Protein AF-A0A4Q4TWB7-F1 (afdb_monomer)

Mean predicted aligned error: 13.56 Å

Structure (mmCIF, N/CA/C/O backbone):
data_AF-A0A4Q4TWB7-F1
#
_entry.id   AF-A0A4Q4TWB7-F1
#
loop_
_atom_site.group_PDB
_atom_site.id
_atom_site.type_symbol
_atom_site.label_atom_id
_atom_site.label_alt_id
_atom_site.label_comp_id
_atom_site.label_asym_id
_atom_site.label_entity_id
_atom_site.label_seq_id
_atom_site.pdbx_PDB_ins_code
_atom_site.Cartn_x
_atom_site.Cartn_y
_atom_site.Cartn_z
_atom_site.occupancy
_atom_site.B_iso_or_equiv
_atom_site.auth_seq_id
_atom_site.auth_comp_id
_atom_site.auth_asym_id
_atom_site.auth_atom_id
_atom_site.pdbx_PDB_model_num
ATOM 1 N N . MET A 1 1 ? 31.048 14.461 -38.090 1.00 39.62 1 MET A N 1
ATOM 2 C CA . MET A 1 1 ? 30.074 13.358 -38.020 1.00 39.62 1 MET A CA 1
ATOM 3 C C . MET A 1 1 ? 30.180 12.801 -36.626 1.00 39.62 1 MET A C 1
ATOM 5 O O . MET A 1 1 ? 31.112 12.060 -36.348 1.00 39.62 1 MET A O 1
ATOM 9 N N . ASP A 1 2 ? 29.314 13.284 -35.744 1.00 38.84 2 ASP A N 1
ATOM 10 C CA . ASP A 1 2 ? 29.273 12.873 -34.348 1.00 38.84 2 ASP A CA 1
ATOM 11 C C . ASP A 1 2 ? 28.893 11.397 -34.313 1.00 38.84 2 ASP A C 1
ATOM 13 O O . ASP A 1 2 ? 27.749 11.023 -34.577 1.00 38.84 2 ASP A O 1
ATOM 17 N N . THR A 1 3 ? 29.883 10.537 -34.084 1.00 45.34 3 THR A N 1
ATOM 18 C CA . THR A 1 3 ? 29.652 9.125 -33.813 1.00 45.34 3 THR A CA 1
ATOM 19 C C . THR A 1 3 ? 28.973 9.057 -32.456 1.00 45.34 3 THR A C 1
ATOM 21 O O . THR A 1 3 ? 29.634 8.963 -31.420 1.00 45.34 3 THR A O 1
ATOM 24 N N . PHE A 1 4 ? 27.644 9.171 -32.463 1.00 48.41 4 PHE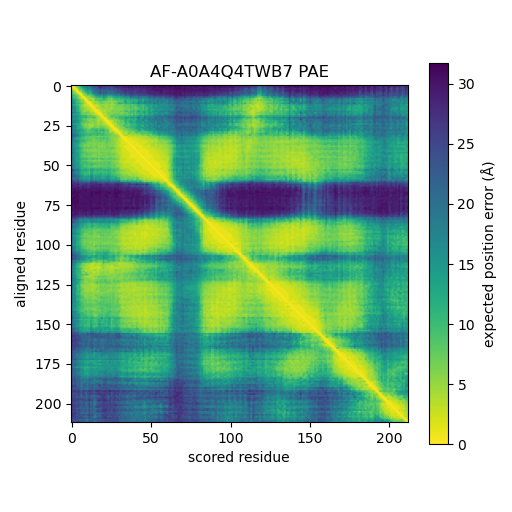 A N 1
ATOM 25 C CA . PHE A 1 4 ? 26.819 8.731 -31.352 1.00 48.41 4 PHE A CA 1
ATOM 26 C C . PHE A 1 4 ? 27.350 7.355 -30.918 1.00 48.41 4 PHE A C 1
ATOM 28 O O . PHE A 1 4 ? 27.611 6.518 -31.793 1.00 48.41 4 PHE A O 1
ATOM 35 N N . PRO A 1 5 ? 27.583 7.123 -29.613 1.00 61.09 5 PRO A N 1
ATOM 36 C CA . PRO A 1 5 ? 27.983 5.805 -29.134 1.00 61.09 5 PRO A CA 1
ATOM 37 C C . PRO A 1 5 ? 27.012 4.763 -29.708 1.00 61.09 5 PRO A C 1
ATOM 39 O O . PRO A 1 5 ? 25.837 5.102 -29.894 1.00 61.09 5 PRO A O 1
ATOM 42 N N . PRO A 1 6 ? 27.486 3.546 -30.045 1.00 63.50 6 PRO A N 1
ATOM 43 C CA . PRO A 1 6 ? 26.654 2.523 -30.674 1.00 63.50 6 PRO A CA 1
ATOM 44 C C . PRO A 1 6 ? 25.336 2.453 -29.916 1.00 63.50 6 PRO A C 1
ATOM 46 O O . PRO A 1 6 ? 25.365 2.361 -28.688 1.00 63.50 6 PRO A O 1
ATOM 49 N N . ALA A 1 7 ? 24.218 2.615 -30.634 1.00 63.03 7 ALA A N 1
ATOM 50 C CA . ALA A 1 7 ? 22.890 2.665 -30.042 1.00 63.03 7 ALA A CA 1
ATOM 51 C C . ALA A 1 7 ? 22.760 1.483 -29.080 1.00 63.03 7 ALA A C 1
ATOM 53 O O . ALA A 1 7 ? 22.727 0.332 -29.510 1.00 63.03 7 ALA A O 1
ATOM 54 N N . ILE A 1 8 ? 22.812 1.779 -27.781 1.00 66.44 8 ILE A N 1
ATOM 55 C CA . ILE A 1 8 ? 22.774 0.762 -26.741 1.00 66.44 8 ILE A CA 1
ATOM 56 C C . ILE A 1 8 ? 21.414 0.099 -26.889 1.00 66.44 8 ILE A C 1
ATOM 58 O O . ILE A 1 8 ? 20.386 0.757 -26.717 1.00 66.44 8 ILE A O 1
ATOM 62 N N . ASP A 1 9 ? 21.411 -1.175 -27.265 1.00 73.50 9 ASP A N 1
ATOM 63 C CA . ASP A 1 9 ? 20.179 -1.925 -27.430 1.00 73.50 9 ASP A CA 1
ATOM 64 C C . ASP A 1 9 ? 19.511 -2.071 -26.056 1.00 73.50 9 ASP A C 1
ATOM 66 O O . ASP A 1 9 ? 19.929 -2.859 -25.206 1.00 73.50 9 ASP A O 1
ATOM 70 N N . LEU A 1 10 ? 18.477 -1.258 -25.831 1.00 73.56 10 LEU A N 1
ATOM 71 C CA . LEU A 1 10 ? 17.697 -1.190 -24.592 1.00 73.56 10 LEU A CA 1
ATOM 72 C C . LEU A 1 10 ? 17.009 -2.520 -24.253 1.00 73.56 10 LEU A C 1
ATOM 74 O O . LEU A 1 10 ? 16.551 -2.703 -23.126 1.00 73.56 10 LEU A O 1
ATOM 78 N N . SER A 1 11 ? 16.905 -3.435 -25.221 1.00 75.25 11 SER A N 1
ATOM 79 C CA . SER A 1 11 ? 16.355 -4.773 -25.012 1.00 75.25 11 SER A CA 1
ATOM 80 C C . SER A 1 11 ? 17.365 -5.763 -24.423 1.00 75.25 11 SER A C 1
ATOM 82 O O . SER A 1 11 ? 16.957 -6.779 -23.868 1.00 75.25 11 SER A O 1
ATOM 84 N N . GLN A 1 12 ? 18.666 -5.459 -24.495 1.00 73.00 12 GLN A N 1
ATOM 85 C CA . GLN A 1 12 ? 19.745 -6.303 -23.966 1.00 73.00 12 GLN A CA 1
ATOM 86 C C . GLN A 1 12 ? 20.409 -5.721 -22.715 1.00 73.00 12 GLN A C 1
ATOM 88 O O . GLN A 1 12 ? 21.265 -6.367 -22.107 1.00 73.00 12 GLN A O 1
ATOM 93 N N . THR A 1 13 ? 20.016 -4.515 -22.301 1.00 80.06 13 THR A N 1
ATOM 94 C CA . THR A 1 13 ? 20.484 -3.913 -21.055 1.00 80.06 13 THR A CA 1
ATOM 95 C C . THR A 1 13 ? 19.556 -4.264 -19.890 1.00 80.06 13 THR A C 1
ATOM 97 O O . THR A 1 13 ? 18.359 -3.959 -19.936 1.00 80.06 13 THR A O 1
ATOM 100 N N . PRO A 1 14 ? 20.075 -4.909 -18.828 1.00 80.25 14 PRO A N 1
ATOM 101 C CA . PRO A 1 14 ? 19.283 -5.211 -17.644 1.00 80.25 14 PRO A CA 1
ATOM 102 C C . PRO A 1 14 ? 19.045 -3.946 -16.810 1.00 80.25 14 PRO A C 1
ATOM 104 O O . PRO A 1 14 ? 19.877 -3.037 -16.787 1.00 80.25 14 PRO A O 1
ATOM 107 N N . LEU A 1 15 ? 17.931 -3.902 -16.076 1.00 76.56 15 LEU A N 1
ATOM 108 C CA . LEU A 1 15 ? 17.614 -2.785 -15.177 1.00 76.56 15 LEU A CA 1
ATOM 109 C C . LEU A 1 15 ? 18.573 -2.699 -13.972 1.00 76.56 15 LEU A C 1
ATOM 111 O O . LEU A 1 15 ? 18.812 -1.611 -13.454 1.00 76.56 15 LEU A O 1
ATOM 115 N N . ALA A 1 16 ? 19.130 -3.830 -13.530 1.00 81.38 16 ALA A N 1
ATOM 116 C CA . ALA A 1 16 ? 20.097 -3.905 -12.436 1.00 81.38 16 ALA A CA 1
ATOM 117 C C . ALA A 1 16 ? 21.214 -4.917 -12.730 1.00 81.38 16 ALA A C 1
ATOM 119 O O . ALA A 1 16 ? 21.034 -5.850 -13.510 1.00 81.38 16 ALA A O 1
ATOM 120 N N . ALA A 1 17 ? 22.366 -4.757 -12.077 1.00 79.06 17 ALA A N 1
ATOM 121 C CA . ALA A 1 17 ? 23.456 -5.721 -12.178 1.00 79.06 17 ALA A CA 1
ATOM 122 C C . ALA A 1 17 ? 23.109 -7.027 -11.445 1.00 79.06 17 ALA A C 1
ATOM 124 O O . ALA A 1 17 ? 22.560 -7.003 -10.340 1.00 79.06 17 ALA A O 1
ATOM 125 N N . HIS A 1 18 ? 23.457 -8.166 -12.047 1.00 82.56 18 HIS A N 1
ATOM 126 C CA . HIS A 1 18 ? 23.263 -9.471 -11.424 1.00 82.56 18 HIS A CA 1
ATOM 127 C C . HIS A 1 18 ? 24.218 -9.623 -10.222 1.00 82.56 18 HIS A C 1
ATOM 129 O O . HIS A 1 18 ? 25.433 -9.518 -10.406 1.00 82.56 18 HIS A O 1
ATOM 135 N N . PRO A 1 19 ? 23.730 -9.916 -9.002 1.00 81.94 19 PRO A N 1
ATOM 136 C CA . PRO A 1 19 ? 24.567 -9.946 -7.798 1.00 81.94 19 PRO A CA 1
ATOM 137 C C . PRO A 1 19 ? 25.675 -11.012 -7.833 1.00 81.94 19 PRO A C 1
ATOM 139 O O . PRO A 1 19 ? 26.726 -10.817 -7.234 1.00 81.94 19 PRO A O 1
ATOM 142 N N . SER A 1 20 ? 25.479 -12.122 -8.552 1.00 80.50 20 SER A N 1
ATOM 143 C CA . SER A 1 20 ? 26.512 -13.156 -8.761 1.00 80.50 20 SER A CA 1
ATOM 144 C C . SER A 1 20 ? 27.316 -13.021 -10.066 1.00 80.50 20 SER A C 1
ATOM 146 O O . SER A 1 20 ? 28.096 -13.915 -10.384 1.00 80.50 20 SER A O 1
ATOM 148 N N . GLY A 1 21 ? 27.126 -11.944 -10.841 1.00 77.19 21 GLY A N 1
ATOM 149 C CA . GLY A 1 21 ? 27.884 -11.687 -12.078 1.00 77.19 21 GLY A CA 1
ATOM 150 C C . GLY A 1 21 ? 27.566 -12.604 -13.270 1.00 77.19 21 GLY A C 1
ATOM 151 O O . GLY A 1 21 ? 28.252 -12.538 -14.287 1.00 77.19 21 GLY A O 1
ATOM 152 N N . ILE A 1 22 ? 26.540 -13.452 -13.162 1.00 79.06 22 ILE A N 1
ATOM 153 C CA . ILE A 1 22 ? 26.041 -14.304 -14.254 1.00 79.06 22 ILE A CA 1
ATOM 154 C C . ILE A 1 22 ? 25.314 -13.418 -15.289 1.00 79.06 22 ILE A C 1
ATOM 156 O O . ILE A 1 22 ? 24.680 -12.435 -14.890 1.00 79.06 22 ILE A O 1
ATOM 160 N N . PRO A 1 23 ? 25.395 -13.715 -16.604 1.00 78.81 23 PRO A N 1
ATOM 161 C CA . PRO A 1 23 ? 24.649 -12.972 -17.616 1.00 78.81 23 PRO A CA 1
ATOM 162 C C . PRO A 1 23 ? 23.127 -13.011 -17.356 1.00 78.81 23 PRO A C 1
ATOM 164 O O . PRO A 1 23 ? 22.611 -14.062 -16.970 1.00 78.81 23 PRO A O 1
ATOM 167 N N . PRO A 1 24 ? 22.402 -11.898 -17.586 1.00 73.31 24 PRO A N 1
ATOM 168 C CA . PRO A 1 24 ? 20.945 -11.833 -17.467 1.00 73.31 24 PRO A CA 1
ATOM 169 C C . PRO A 1 24 ? 20.220 -12.890 -18.304 1.00 73.31 24 PRO A C 1
ATOM 171 O O . PRO A 1 24 ? 20.548 -13.089 -19.476 1.00 73.31 24 PRO A O 1
ATOM 174 N N . ASN A 1 25 ? 19.190 -13.524 -17.739 1.00 77.25 25 ASN A N 1
ATOM 175 C CA . ASN A 1 25 ? 18.369 -14.485 -18.471 1.00 77.25 25 ASN A CA 1
ATOM 176 C C . ASN A 1 25 ? 17.065 -13.830 -18.950 1.00 77.25 25 ASN A C 1
ATOM 178 O O . ASN A 1 25 ? 16.060 -13.809 -18.242 1.00 77.25 25 ASN A O 1
ATOM 182 N N . PHE A 1 26 ? 17.069 -13.317 -20.182 1.00 75.62 26 PHE A N 1
ATOM 183 C CA . PHE A 1 26 ? 15.894 -12.668 -20.778 1.00 75.62 26 PHE A CA 1
ATOM 184 C C . PHE A 1 26 ? 14.898 -13.639 -21.437 1.00 75.62 26 PHE A C 1
ATOM 186 O O . PHE A 1 26 ? 13.753 -13.250 -21.679 1.00 75.62 26 PHE A O 1
ATOM 193 N N . ALA A 1 27 ? 15.319 -14.874 -21.738 1.00 74.88 27 ALA A N 1
ATOM 194 C CA . ALA A 1 27 ? 14.515 -15.857 -22.468 1.00 74.88 27 ALA A CA 1
ATOM 195 C C . ALA A 1 27 ? 13.508 -16.573 -21.552 1.00 74.88 27 ALA A C 1
ATOM 197 O O . ALA A 1 27 ? 12.310 -16.512 -21.813 1.00 74.88 27 ALA A O 1
ATOM 198 N N . ASP A 1 28 ? 13.981 -17.151 -20.441 1.00 77.38 28 ASP A N 1
ATOM 199 C CA . ASP A 1 28 ? 13.156 -17.923 -19.497 1.00 77.38 28 ASP A CA 1
ATOM 200 C C . ASP A 1 28 ? 13.482 -17.581 -18.031 1.00 77.38 28 ASP A C 1
ATOM 202 O O . ASP A 1 28 ? 14.025 -18.410 -17.290 1.00 77.38 28 ASP A O 1
ATOM 206 N N . PRO A 1 29 ? 13.202 -16.346 -17.577 1.00 74.25 29 PRO A N 1
ATOM 207 C CA . PRO A 1 29 ? 13.468 -15.961 -16.201 1.00 74.25 29 PRO A CA 1
ATOM 208 C C . PRO A 1 29 ? 12.477 -16.614 -15.226 1.00 74.25 29 PRO A C 1
ATOM 210 O O . PRO A 1 29 ? 11.274 -16.676 -15.508 1.00 74.25 29 PRO A O 1
ATOM 213 N N . PRO A 1 30 ? 12.932 -17.024 -14.028 1.00 76.75 30 PRO A N 1
ATOM 214 C CA . PRO A 1 30 ? 12.035 -17.479 -12.974 1.00 76.75 30 PRO A CA 1
ATOM 215 C C . PRO A 1 30 ? 11.091 -16.338 -12.554 1.00 76.75 30 PRO A C 1
ATOM 217 O O . PRO A 1 30 ? 11.530 -15.263 -12.141 1.00 76.75 30 PRO A O 1
ATOM 220 N N . SER A 1 31 ? 9.778 -16.559 -12.659 1.00 76.88 31 SER A N 1
ATOM 221 C CA . SER A 1 31 ? 8.760 -15.559 -12.309 1.00 76.88 31 SER A CA 1
ATOM 222 C C . SER A 1 31 ? 8.323 -15.682 -10.848 1.00 76.88 31 SER A C 1
ATOM 224 O O . SER A 1 31 ? 7.866 -16.748 -10.434 1.00 76.88 31 SER A O 1
ATOM 226 N N . LEU A 1 32 ? 8.353 -14.582 -10.088 1.00 78.69 32 LEU A N 1
ATOM 227 C CA . LEU A 1 32 ? 7.860 -14.545 -8.700 1.00 78.69 32 LEU A CA 1
ATOM 228 C C . LEU A 1 32 ? 6.359 -14.217 -8.610 1.00 78.69 32 LEU A C 1
ATOM 230 O O . LEU A 1 32 ? 5.787 -14.074 -7.531 1.00 78.69 32 LEU A O 1
ATOM 234 N N . ILE A 1 33 ? 5.694 -14.092 -9.754 1.00 77.19 33 ILE A N 1
ATOM 235 C CA . ILE A 1 33 ? 4.362 -13.511 -9.826 1.00 77.19 33 ILE A CA 1
ATOM 236 C C . ILE A 1 33 ? 3.294 -14.312 -9.084 1.00 77.19 33 ILE A C 1
ATOM 238 O O . ILE A 1 33 ? 2.488 -13.731 -8.362 1.00 77.19 33 ILE A O 1
ATOM 242 N N . ALA A 1 34 ? 3.340 -15.641 -9.189 1.00 80.88 34 ALA A N 1
ATOM 243 C CA . ALA A 1 34 ? 2.392 -16.518 -8.516 1.00 80.88 34 ALA A CA 1
ATOM 244 C C . ALA A 1 34 ? 2.502 -16.385 -6.991 1.00 80.88 34 ALA A C 1
ATOM 246 O O . ALA A 1 34 ? 1.488 -16.374 -6.298 1.00 80.88 34 ALA A O 1
ATOM 247 N N . ALA A 1 35 ? 3.720 -16.208 -6.466 1.00 82.81 35 ALA A N 1
ATOM 248 C CA . ALA A 1 35 ? 3.941 -15.988 -5.042 1.00 82.81 35 ALA A CA 1
ATOM 249 C C . ALA A 1 35 ? 3.411 -14.617 -4.594 1.00 82.81 35 ALA A C 1
ATOM 251 O O . ALA A 1 35 ? 2.697 -14.532 -3.596 1.00 82.81 35 ALA A O 1
ATOM 252 N N . VAL A 1 36 ? 3.694 -13.550 -5.351 1.00 81.75 36 VAL A N 1
ATOM 253 C CA . VAL A 1 36 ? 3.202 -12.193 -5.045 1.00 81.75 36 VAL A CA 1
ATOM 254 C C . VAL A 1 36 ? 1.671 -12.141 -5.078 1.00 81.75 36 VAL A C 1
ATOM 256 O O . VAL A 1 36 ? 1.050 -11.599 -4.163 1.00 81.75 36 VAL A O 1
ATOM 259 N N . GLN A 1 37 ? 1.050 -12.752 -6.089 1.00 83.19 37 GLN A N 1
ATOM 260 C CA . GLN A 1 37 ? -0.406 -12.836 -6.204 1.00 83.19 37 GLN A CA 1
ATOM 261 C C . GLN A 1 37 ? -1.015 -13.682 -5.079 1.00 83.19 37 GLN A C 1
ATOM 263 O O . GLN A 1 37 ? -2.007 -13.269 -4.483 1.00 83.19 37 GLN A O 1
ATOM 268 N N . ALA A 1 38 ? -0.406 -14.818 -4.723 1.00 86.19 38 ALA A N 1
ATOM 269 C CA . ALA A 1 38 ? -0.879 -15.655 -3.621 1.00 86.19 38 ALA A CA 1
ATOM 270 C C . ALA A 1 38 ? -0.866 -14.903 -2.279 1.00 86.19 38 ALA A C 1
ATOM 272 O O . ALA A 1 38 ? -1.845 -14.952 -1.531 1.00 86.19 38 ALA A O 1
ATOM 273 N N . ILE A 1 39 ? 0.197 -14.147 -1.990 1.00 87.88 39 ILE A N 1
ATOM 274 C CA . ILE A 1 39 ? 0.280 -13.313 -0.781 1.00 87.88 39 ILE A CA 1
ATOM 275 C C . ILE A 1 39 ? -0.798 -12.220 -0.810 1.00 87.88 39 ILE A C 1
ATOM 277 O O . ILE A 1 39 ? -1.520 -12.036 0.168 1.00 87.88 39 ILE A O 1
ATOM 281 N N . GLY A 1 40 ? -0.967 -11.529 -1.941 1.00 85.31 40 GLY A N 1
ATOM 282 C CA . GLY A 1 40 ? -1.999 -10.500 -2.096 1.00 85.31 40 GLY A CA 1
ATOM 283 C C . GLY A 1 40 ? -3.422 -11.031 -1.885 1.00 85.31 40 GLY A C 1
ATOM 284 O O . GLY A 1 40 ? -4.208 -10.424 -1.159 1.00 85.31 40 GLY A O 1
ATOM 285 N N . ILE A 1 41 ? -3.747 -12.190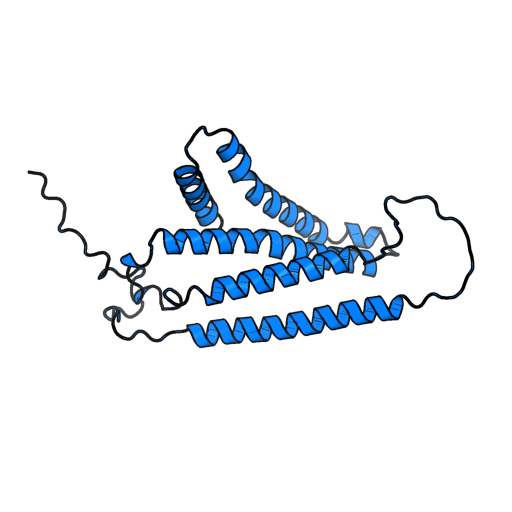 -2.466 1.00 87.75 41 ILE A N 1
ATOM 286 C CA . ILE A 1 41 ? -5.071 -12.820 -2.345 1.00 87.75 41 ILE A CA 1
ATOM 287 C C . ILE A 1 41 ? -5.318 -13.290 -0.912 1.00 87.75 41 ILE A C 1
ATOM 289 O O . ILE A 1 41 ? -6.381 -13.022 -0.355 1.00 87.75 41 ILE A O 1
ATOM 293 N N . THR A 1 42 ? -4.345 -13.961 -0.292 1.00 91.00 42 THR A N 1
ATOM 294 C CA . THR A 1 42 ? -4.483 -14.458 1.086 1.00 91.00 42 THR A CA 1
ATOM 295 C C . THR A 1 42 ? -4.681 -13.314 2.078 1.00 91.00 42 THR A C 1
ATOM 297 O O . THR A 1 42 ? -5.634 -13.344 2.857 1.00 91.00 42 THR A O 1
ATOM 300 N N . LEU A 1 43 ? -3.865 -12.258 2.001 1.00 87.81 43 LEU A N 1
ATOM 301 C CA . LEU A 1 43 ? -4.044 -11.059 2.824 1.00 87.81 43 LEU A CA 1
ATOM 302 C C . LEU A 1 43 ? -5.375 -10.352 2.533 1.00 87.81 43 LEU A C 1
ATOM 304 O O . LEU A 1 43 ? -6.037 -9.887 3.462 1.00 87.81 43 LEU A O 1
ATOM 308 N N . GLY A 1 44 ? -5.801 -10.314 1.268 1.00 88.38 44 GLY A N 1
ATOM 309 C CA . GLY A 1 44 ? -7.095 -9.769 0.860 1.00 88.38 44 GLY A CA 1
ATOM 310 C C . GLY A 1 44 ? -8.280 -10.516 1.479 1.00 88.38 44 GLY A C 1
ATOM 311 O O . GLY A 1 44 ? -9.199 -9.882 1.997 1.00 88.38 44 GLY A O 1
ATOM 312 N N . LEU A 1 45 ? -8.239 -11.851 1.502 1.00 91.00 45 LEU A N 1
ATOM 313 C CA . LEU A 1 45 ? -9.273 -12.689 2.119 1.00 91.00 45 LEU A CA 1
ATOM 314 C C . LEU A 1 45 ? -9.328 -12.509 3.639 1.00 91.00 45 LEU A C 1
ATOM 316 O O . LEU A 1 45 ? -10.414 -12.365 4.201 1.00 91.00 45 LEU A O 1
ATOM 320 N N . ILE A 1 46 ? -8.167 -12.464 4.300 1.00 91.56 46 ILE A N 1
ATOM 321 C CA . ILE A 1 46 ? -8.083 -12.198 5.743 1.00 91.56 46 ILE A CA 1
ATOM 322 C C . ILE A 1 46 ? -8.668 -10.816 6.051 1.00 91.56 46 ILE A C 1
ATOM 324 O O . ILE A 1 46 ? -9.491 -10.676 6.956 1.00 91.56 46 ILE A O 1
ATOM 328 N N . SER A 1 47 ? -8.293 -9.797 5.272 1.00 87.81 47 SER A N 1
ATOM 329 C CA . SER A 1 47 ? -8.830 -8.444 5.419 1.00 87.81 47 SER A CA 1
ATOM 330 C C . SER A 1 47 ? -10.350 -8.426 5.239 1.00 87.81 47 SER A C 1
ATOM 332 O O . SER A 1 47 ? -11.054 -7.898 6.098 1.00 87.81 47 SER A O 1
ATOM 334 N N . PHE A 1 48 ? -10.877 -9.082 4.201 1.00 88.88 48 PHE A N 1
ATOM 335 C CA . PHE A 1 48 ? -12.317 -9.179 3.959 1.00 88.88 48 PHE A CA 1
ATOM 336 C C . PHE A 1 48 ? -13.062 -9.811 5.141 1.00 88.88 48 PHE A C 1
ATOM 338 O O . PHE A 1 48 ? -14.054 -9.253 5.610 1.00 88.88 48 PHE A O 1
ATOM 345 N N . ALA A 1 49 ? -12.554 -10.925 5.677 1.00 90.69 49 ALA A N 1
ATOM 346 C CA . ALA A 1 49 ? -13.148 -11.594 6.831 1.00 90.69 49 ALA A CA 1
ATOM 347 C C . ALA A 1 49 ? -13.197 -10.678 8.067 1.00 90.69 49 ALA A C 1
ATOM 349 O O . ALA A 1 49 ? -14.231 -10.590 8.732 1.00 90.69 49 ALA A O 1
ATOM 350 N N . LEU A 1 50 ? -12.117 -9.941 8.346 1.00 86.31 50 LEU A N 1
ATOM 351 C CA . LEU A 1 50 ? -12.063 -8.985 9.457 1.00 86.31 50 LEU A CA 1
ATOM 352 C C . LEU A 1 50 ? -13.016 -7.797 9.257 1.00 86.31 50 LEU A C 1
ATOM 354 O O . LEU A 1 50 ? -13.645 -7.348 10.217 1.00 86.31 50 LEU A O 1
ATOM 358 N N . VAL A 1 51 ? -13.160 -7.297 8.026 1.00 85.25 51 VAL A N 1
ATOM 359 C CA . VAL A 1 51 ? -14.106 -6.218 7.702 1.00 85.25 51 VAL A CA 1
ATOM 360 C C . VAL A 1 51 ? -15.548 -6.683 7.896 1.00 85.25 51 VAL A C 1
ATOM 362 O O . VAL A 1 51 ? -16.325 -5.982 8.546 1.00 85.25 51 VAL A O 1
ATOM 365 N N . VAL A 1 52 ? -15.899 -7.872 7.400 1.00 85.56 52 VAL A N 1
ATOM 366 C CA . VAL A 1 52 ? -17.236 -8.458 7.578 1.00 85.56 52 VAL A CA 1
ATOM 367 C C . VAL A 1 52 ? -17.530 -8.696 9.055 1.00 85.56 52 VAL A C 1
ATOM 369 O O . VAL A 1 52 ? -18.593 -8.298 9.527 1.00 85.56 52 VAL A O 1
ATOM 372 N N . LEU A 1 53 ? -16.582 -9.259 9.810 1.00 85.12 53 LEU A N 1
ATOM 373 C CA . LEU A 1 53 ? -16.715 -9.443 11.255 1.00 85.12 53 LEU A CA 1
ATOM 374 C C . LEU A 1 53 ? -16.962 -8.106 11.964 1.00 85.12 53 LEU A C 1
ATOM 376 O O . LEU A 1 53 ? -17.873 -7.994 12.781 1.00 85.12 53 LEU A O 1
ATOM 380 N N . ARG A 1 54 ? -16.195 -7.065 11.622 1.00 77.69 54 ARG A N 1
ATOM 381 C CA . ARG A 1 54 ? -16.354 -5.726 12.205 1.00 77.69 54 ARG A CA 1
ATOM 382 C C . ARG A 1 54 ? -17.726 -5.125 11.891 1.00 77.69 54 ARG A C 1
ATOM 384 O O . ARG A 1 54 ? -18.363 -4.582 12.791 1.00 77.69 54 ARG A O 1
ATOM 391 N N . LEU A 1 55 ? -18.196 -5.242 10.649 1.00 77.62 55 LEU A N 1
ATOM 392 C CA . LEU A 1 55 ? -19.524 -4.774 10.242 1.00 77.62 55 LEU A CA 1
ATOM 393 C C . LEU A 1 55 ? -20.639 -5.562 10.940 1.00 77.62 55 LEU A C 1
ATOM 395 O O . LEU A 1 55 ? -21.596 -4.956 11.414 1.00 77.62 55 LEU A O 1
ATOM 399 N N . ALA A 1 56 ? -20.490 -6.883 11.071 1.00 80.25 56 ALA A N 1
ATOM 400 C CA . ALA A 1 56 ? -21.440 -7.746 11.765 1.00 80.25 56 ALA A CA 1
ATOM 401 C C . ALA A 1 56 ? -21.532 -7.413 13.261 1.00 80.25 56 ALA A C 1
ATOM 403 O O . ALA A 1 56 ? -22.637 -7.291 13.783 1.00 80.25 56 ALA A O 1
ATOM 404 N N . ILE A 1 57 ? -20.402 -7.177 13.939 1.00 76.50 57 ILE A N 1
ATOM 405 C CA . ILE A 1 57 ? -20.381 -6.727 15.341 1.00 76.50 57 ILE A CA 1
ATOM 406 C C . ILE A 1 57 ? -21.074 -5.367 15.467 1.00 76.50 57 ILE A C 1
ATOM 408 O O . ILE A 1 57 ? -21.949 -5.196 16.310 1.00 76.50 57 ILE A O 1
ATOM 412 N N . CYS A 1 58 ? -20.739 -4.396 14.613 1.00 66.00 58 CYS A N 1
ATOM 413 C CA . CYS A 1 58 ? -21.385 -3.081 14.620 1.00 66.00 58 CYS A CA 1
ATOM 414 C C . CYS A 1 58 ? -22.895 -3.153 14.349 1.00 66.00 58 CYS A C 1
ATOM 416 O O . CYS A 1 58 ? -23.649 -2.362 14.913 1.00 66.00 58 CYS A O 1
ATOM 418 N N . TYR A 1 59 ? -23.330 -4.089 13.505 1.00 68.12 59 TYR A N 1
ATOM 419 C CA . TYR A 1 59 ? -24.739 -4.341 13.228 1.00 68.12 59 TYR A CA 1
ATOM 420 C C . TYR A 1 59 ? -25.448 -4.985 14.428 1.00 68.12 59 TYR A C 1
ATOM 422 O O . TYR A 1 59 ? -26.520 -4.538 14.822 1.00 68.12 59 TYR A O 1
ATOM 430 N N . GLN A 1 60 ? -24.828 -5.980 15.067 1.00 68.19 60 GLN A N 1
ATOM 431 C CA . GLN A 1 60 ? -25.387 -6.667 16.235 1.00 68.19 60 GLN A CA 1
ATOM 432 C C . GLN A 1 60 ? -25.434 -5.781 17.486 1.00 68.19 60 GLN A C 1
ATOM 434 O O . GLN A 1 60 ? -26.383 -5.872 18.259 1.00 68.19 60 GLN A O 1
ATOM 439 N N . VAL A 1 61 ? -24.453 -4.894 17.669 1.00 68.44 61 VAL A N 1
ATOM 440 C CA . VAL A 1 61 ? -24.416 -3.924 18.777 1.00 68.44 61 VAL A CA 1
ATOM 441 C C . VAL A 1 61 ? -25.485 -2.828 18.611 1.00 68.44 61 VAL A C 1
ATOM 443 O O . VAL A 1 61 ? -25.909 -2.241 19.599 1.00 68.44 61 VAL A O 1
ATOM 446 N N . LYS A 1 62 ? -25.996 -2.594 17.393 1.00 58.88 62 LYS A N 1
ATOM 447 C CA . LYS A 1 62 ? -27.121 -1.681 17.102 1.00 58.88 62 LYS A CA 1
ATOM 448 C C . LYS A 1 62 ? -28.496 -2.336 17.236 1.00 58.88 62 LYS A C 1
ATOM 450 O O . LYS A 1 62 ? -29.419 -2.004 16.492 1.00 58.88 62 LYS A O 1
ATOM 455 N N . ARG A 1 63 ? -28.676 -3.249 18.191 1.00 38.88 63 ARG A N 1
ATOM 456 C CA . ARG A 1 63 ? -30.041 -3.596 18.599 1.00 38.88 63 ARG A CA 1
ATOM 457 C C . ARG A 1 63 ? -30.662 -2.358 19.257 1.00 38.88 63 ARG A C 1
ATOM 459 O O . ARG A 1 63 ? -30.064 -1.850 20.204 1.00 38.88 63 ARG A O 1
ATOM 466 N N . PRO A 1 64 ? -31.812 -1.853 18.772 1.00 43.88 64 PRO A N 1
ATOM 467 C CA . PRO A 1 64 ? -32.519 -0.787 19.458 1.00 43.88 64 PRO A CA 1
ATOM 468 C C . PRO A 1 64 ? -32.949 -1.343 20.815 1.00 43.88 64 PRO A C 1
ATOM 470 O O . PRO A 1 64 ? -33.798 -2.231 20.894 1.00 43.88 64 PRO A O 1
ATOM 473 N N . ILE A 1 65 ? -32.314 -0.869 21.881 1.00 43.53 65 ILE A N 1
ATOM 474 C CA . ILE A 1 65 ? -32.927 -0.935 23.202 1.00 43.53 65 ILE A CA 1
ATOM 475 C C . ILE A 1 65 ? -34.121 0.016 23.100 1.00 43.53 65 ILE A C 1
ATOM 477 O O . ILE A 1 65 ? -33.988 1.108 22.548 1.00 43.53 65 ILE A O 1
ATOM 481 N N . GLY A 1 66 ? -35.295 -0.500 23.456 1.00 38.78 66 GLY A N 1
ATOM 482 C CA . GLY A 1 66 ? -36.591 0.081 23.137 1.00 38.78 66 GLY A CA 1
ATOM 483 C C . GLY A 1 66 ? -36.725 1.560 23.490 1.00 38.78 66 GLY A C 1
ATOM 484 O O . GLY A 1 66 ? -36.086 2.042 24.415 1.00 38.78 66 GLY A O 1
ATOM 485 N N . LEU A 1 67 ? -37.570 2.221 22.695 1.00 48.66 67 LEU A N 1
ATOM 486 C CA . LEU A 1 67 ? -38.302 3.456 22.981 1.00 48.66 67 LEU A CA 1
ATOM 487 C C . LEU A 1 67 ? -38.116 3.985 24.415 1.00 48.66 67 LEU A C 1
ATOM 489 O O . LEU A 1 67 ? -38.872 3.573 25.284 1.00 48.66 67 LEU A O 1
ATOM 493 N N . ASP A 1 68 ? -37.161 4.885 24.641 1.00 45.94 68 ASP A N 1
ATOM 494 C CA . ASP A 1 68 ? -37.357 6.046 25.513 1.00 45.94 68 ASP A CA 1
ATOM 495 C C . ASP A 1 68 ? -36.154 7.001 25.485 1.00 45.94 68 ASP A C 1
ATOM 497 O O . ASP A 1 68 ? -35.017 6.608 25.227 1.00 45.94 68 ASP A O 1
ATOM 501 N N . ASP A 1 69 ? -36.468 8.266 25.755 1.00 40.00 69 ASP A N 1
ATOM 502 C CA . ASP A 1 69 ? -35.578 9.357 26.157 1.00 40.00 69 ASP A CA 1
ATOM 503 C C . ASP A 1 69 ? -34.746 10.079 25.080 1.00 40.00 69 ASP A C 1
ATOM 505 O O . ASP A 1 69 ? -33.559 9.867 24.848 1.00 40.00 69 ASP A O 1
ATOM 509 N N . GLY A 1 70 ? -35.419 11.053 24.461 1.00 45.31 70 GLY A N 1
ATOM 510 C CA . GLY A 1 70 ? -35.201 12.448 24.853 1.00 45.31 70 GLY A CA 1
ATOM 511 C C . GLY A 1 70 ? -33.791 13.029 24.696 1.00 45.31 70 GLY A C 1
ATOM 512 O O . GLY A 1 70 ? -32.956 12.919 25.580 1.00 45.31 70 GLY A O 1
ATOM 513 N N . MET A 1 71 ? -33.638 13.832 23.638 1.00 43.16 71 MET A N 1
ATOM 514 C CA . MET A 1 71 ? -32.936 15.123 23.668 1.00 43.16 71 MET A CA 1
ATOM 515 C C . MET A 1 71 ? -31.453 15.108 24.082 1.00 43.16 71 MET A C 1
ATOM 51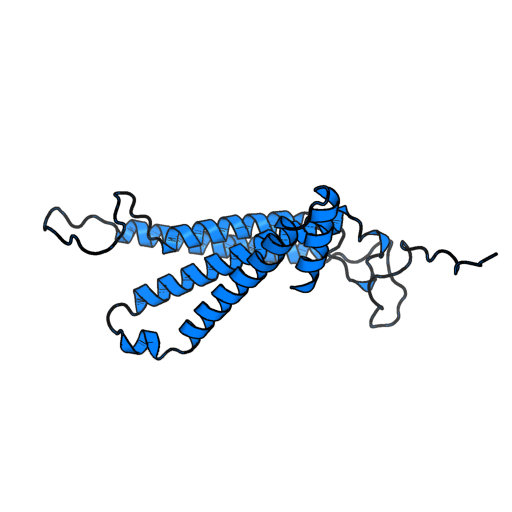7 O O . MET A 1 71 ? -31.110 15.403 25.220 1.00 43.16 71 MET A O 1
ATOM 521 N N . ASP A 1 72 ? -30.563 14.969 23.091 1.00 39.84 72 ASP A N 1
ATOM 522 C CA . ASP A 1 72 ? -29.259 15.641 23.157 1.00 39.84 72 ASP A CA 1
ATOM 523 C C . ASP A 1 72 ? -28.890 16.289 21.809 1.00 39.84 72 ASP A C 1
ATOM 525 O O . ASP A 1 72 ? -28.325 15.697 20.888 1.00 39.84 72 ASP A O 1
ATOM 529 N N . THR A 1 73 ? -29.293 17.555 21.696 1.00 43.81 73 THR A N 1
ATOM 530 C CA . THR A 1 73 ? -29.215 18.446 20.526 1.00 43.81 73 THR A CA 1
ATOM 531 C C . THR A 1 73 ? -27.838 19.119 20.400 1.00 43.81 73 THR A C 1
ATOM 533 O O . THR A 1 73 ? -27.725 20.228 19.887 1.00 43.81 73 THR A O 1
ATOM 536 N N . THR A 1 74 ? -26.742 18.491 20.841 1.00 39.53 74 THR A N 1
ATOM 537 C CA . THR A 1 74 ? -25.406 19.101 20.705 1.00 39.53 74 THR A CA 1
ATOM 538 C C . THR A 1 74 ? -24.286 18.113 20.382 1.00 39.53 74 THR A C 1
ATOM 540 O O . THR A 1 74 ? -23.454 17.792 21.221 1.00 39.53 74 THR A O 1
ATOM 543 N N . ARG A 1 75 ? -24.180 17.712 19.106 1.00 40.91 75 ARG A N 1
ATOM 544 C CA . ARG A 1 75 ? -22.905 17.673 18.355 1.00 40.91 75 ARG A CA 1
ATOM 545 C C . ARG A 1 75 ? -23.144 17.276 16.901 1.00 40.91 75 ARG A C 1
ATOM 547 O O . ARG A 1 75 ? -23.735 16.248 16.610 1.00 40.91 75 ARG A O 1
ATOM 554 N N . PHE A 1 76 ? -22.687 18.152 16.013 1.00 34.75 76 PHE A N 1
ATOM 555 C CA . PHE A 1 76 ? -22.690 18.059 14.557 1.00 34.75 76 PHE A CA 1
ATOM 556 C C . PHE A 1 76 ? -22.744 16.623 13.990 1.00 34.75 76 PHE A C 1
ATOM 558 O O . PHE A 1 76 ? -21.795 15.854 14.125 1.00 34.75 76 PHE A O 1
ATOM 565 N N . ASN A 1 77 ? -23.824 16.369 13.243 1.00 37.28 77 ASN A N 1
ATOM 566 C CA . ASN A 1 77 ? -24.003 15.323 12.231 1.00 37.28 77 ASN A CA 1
ATOM 567 C C . ASN A 1 77 ? -24.530 13.938 12.676 1.00 37.28 77 ASN A C 1
ATOM 569 O O . ASN A 1 77 ? -23.908 12.908 12.427 1.00 37.28 77 ASN A O 1
ATOM 573 N N . CYS A 1 78 ? -25.752 13.910 13.221 1.00 43.34 78 CYS A N 1
ATOM 574 C CA . CYS A 1 78 ? -26.638 12.739 13.194 1.00 43.34 78 CYS A CA 1
ATOM 575 C C . CYS A 1 78 ? -27.787 12.985 12.200 1.00 43.34 78 CYS A C 1
ATOM 577 O O . CYS A 1 78 ? -28.720 13.726 12.495 1.00 43.34 78 CYS A O 1
ATOM 579 N N . GLY A 1 79 ? -27.721 12.350 11.029 1.00 34.72 79 GLY A N 1
ATOM 580 C CA . GLY A 1 79 ? -28.895 12.002 10.218 1.00 34.72 79 GLY A CA 1
ATOM 581 C C . GLY A 1 79 ? -29.207 10.502 10.368 1.00 34.72 79 GLY A C 1
ATOM 582 O O . GLY A 1 79 ? -28.340 9.757 10.836 1.00 34.72 79 GLY A O 1
ATOM 583 N N . PRO A 1 80 ? -30.403 10.015 9.975 1.00 44.94 80 PRO A N 1
ATOM 584 C CA . PRO A 1 80 ? -30.869 8.646 10.223 1.00 44.94 80 PRO A CA 1
ATOM 585 C C . PRO A 1 80 ? -30.276 7.629 9.226 1.00 44.94 80 PRO A C 1
ATOM 587 O O . PRO A 1 80 ? -30.985 6.856 8.596 1.00 44.94 80 PRO A O 1
ATOM 590 N N . VAL A 1 81 ? -28.949 7.632 9.090 1.00 39.81 81 VAL A N 1
ATOM 591 C CA . VAL A 1 81 ? -28.123 6.590 8.464 1.00 39.81 81 VAL A CA 1
ATOM 592 C C . VAL A 1 81 ? -26.861 6.498 9.315 1.00 39.81 81 VAL A C 1
ATOM 594 O O . VAL A 1 81 ? -25.784 6.962 8.949 1.00 39.81 81 VAL A O 1
ATOM 597 N N . LEU A 1 82 ? -26.995 5.961 10.528 1.00 47.53 82 LEU A N 1
ATOM 598 C CA . LEU A 1 82 ? -25.847 5.718 11.392 1.00 47.53 82 LEU A CA 1
ATOM 599 C C . LEU A 1 82 ? -25.097 4.504 10.827 1.00 47.53 82 LEU A C 1
ATOM 601 O O . LEU A 1 82 ? -25.272 3.381 11.286 1.00 47.53 82 LEU A O 1
ATOM 605 N N . ILE A 1 83 ? -24.259 4.695 9.818 1.00 51.94 83 ILE A N 1
ATOM 606 C CA . ILE A 1 83 ? -23.086 3.846 9.612 1.00 51.94 83 ILE A CA 1
ATOM 607 C C . ILE A 1 83 ? -21.983 4.576 10.373 1.00 51.94 83 ILE A C 1
ATOM 609 O O . ILE A 1 83 ? -21.726 5.746 10.119 1.00 51.94 83 ILE A O 1
ATOM 613 N N . ASP A 1 84 ? -21.403 3.925 11.381 1.00 64.19 84 ASP A N 1
ATOM 614 C CA . ASP A 1 84 ? -20.285 4.468 12.161 1.00 64.19 84 ASP A CA 1
ATOM 615 C C . ASP A 1 84 ? -19.236 5.042 11.185 1.00 64.19 84 ASP A C 1
ATOM 617 O O . ASP A 1 84 ? -18.850 4.341 10.249 1.00 64.19 84 ASP A O 1
ATOM 621 N N . HIS A 1 85 ? -18.824 6.311 11.325 1.00 65.19 85 HIS A N 1
ATOM 622 C CA . HIS A 1 85 ? -17.898 6.957 10.375 1.00 65.19 85 HIS A CA 1
ATOM 623 C C . HIS A 1 85 ? -16.622 6.118 10.165 1.00 65.19 85 HIS A C 1
ATOM 625 O O . HIS A 1 85 ? -16.100 6.033 9.054 1.00 65.19 85 HIS A O 1
ATOM 631 N N . GLY A 1 86 ? -16.172 5.404 11.202 1.00 67.12 86 GLY A N 1
ATOM 632 C CA . GLY A 1 86 ? -15.069 4.456 11.110 1.00 67.12 86 GLY A CA 1
ATOM 633 C C . GLY A 1 86 ? -15.378 3.197 10.290 1.00 67.12 86 GLY A C 1
ATOM 634 O O . GLY A 1 86 ? -14.457 2.577 9.771 1.00 67.12 86 GLY A O 1
ATOM 635 N N . SER A 1 87 ? -16.636 2.776 10.155 1.00 71.50 87 SER A N 1
ATOM 636 C CA . SER A 1 87 ? -17.053 1.651 9.298 1.00 71.50 87 SER A CA 1
ATOM 637 C C . SER A 1 87 ? -17.045 2.017 7.816 1.00 71.50 87 SER A C 1
ATOM 639 O O . SER A 1 87 ? -16.562 1.227 7.009 1.00 71.50 87 SER A O 1
ATOM 641 N N . VAL A 1 88 ? -17.469 3.235 7.464 1.00 79.25 88 VAL A N 1
ATOM 642 C CA . VAL A 1 88 ? -17.387 3.737 6.081 1.00 79.25 88 VAL A CA 1
ATOM 643 C C . VAL A 1 88 ? -15.926 3.837 5.627 1.00 79.25 88 VAL A C 1
ATOM 645 O O . VAL A 1 88 ? -15.585 3.333 4.559 1.00 79.25 88 VAL A O 1
ATOM 648 N N . CYS A 1 89 ? -15.038 4.387 6.464 1.00 79.50 89 CYS A N 1
ATOM 649 C CA . CYS A 1 89 ? -13.607 4.488 6.150 1.00 79.50 89 CYS A CA 1
ATOM 650 C C . CYS A 1 89 ? -12.950 3.122 5.894 1.00 79.50 89 CYS A C 1
ATOM 652 O O . CYS A 1 89 ? -12.122 3.004 4.997 1.00 79.50 89 CYS A O 1
ATOM 654 N N . VAL A 1 90 ? -13.330 2.080 6.645 1.00 81.56 90 VAL A N 1
ATOM 655 C CA . VAL A 1 90 ? -12.794 0.720 6.450 1.00 81.56 90 VAL A CA 1
ATOM 656 C C . VAL A 1 90 ? -13.246 0.109 5.137 1.00 81.56 90 VAL A C 1
ATOM 658 O O . VAL A 1 90 ? -12.434 -0.491 4.439 1.00 81.56 90 VAL A O 1
ATOM 661 N N . VAL A 1 91 ? -14.523 0.262 4.792 1.00 84.69 91 VAL A N 1
ATOM 662 C CA . VAL A 1 91 ? -15.050 -0.268 3.530 1.00 84.69 91 VAL A CA 1
ATOM 663 C C . VAL A 1 91 ? -14.391 0.442 2.349 1.00 84.69 91 VAL A C 1
ATOM 665 O O . VAL A 1 91 ? -13.945 -0.223 1.419 1.00 84.69 91 VAL A O 1
ATOM 668 N N . ILE A 1 92 ? -14.237 1.769 2.415 1.00 86.56 92 ILE A N 1
ATOM 669 C CA . ILE A 1 92 ? -13.523 2.543 1.389 1.00 86.56 92 ILE A CA 1
ATOM 670 C C . ILE A 1 92 ? -12.061 2.087 1.278 1.00 86.56 92 ILE A C 1
ATOM 672 O O . ILE A 1 92 ? -11.590 1.832 0.171 1.00 86.56 92 ILE A O 1
ATOM 676 N N . ALA A 1 93 ? -11.355 1.925 2.403 1.00 85.12 93 ALA A N 1
ATOM 677 C CA . ALA A 1 93 ? -9.977 1.434 2.406 1.00 85.12 93 ALA A CA 1
ATOM 678 C C . ALA A 1 93 ? -9.864 0.039 1.772 1.00 85.12 93 ALA A C 1
ATOM 680 O O . ALA A 1 93 ? -8.956 -0.198 0.981 1.00 85.12 93 ALA A O 1
ATOM 681 N N . PHE A 1 94 ? -10.802 -0.864 2.073 1.00 88.38 94 PHE A N 1
ATOM 682 C CA . PHE A 1 94 ? -10.826 -2.210 1.505 1.00 88.38 94 PHE A CA 1
ATOM 683 C C . PHE A 1 94 ? -11.092 -2.201 -0.005 1.00 88.38 94 PHE A C 1
ATOM 685 O O . PHE A 1 94 ? -10.407 -2.898 -0.747 1.00 88.38 94 PHE A O 1
ATOM 692 N N . VAL A 1 95 ? -12.036 -1.385 -0.485 1.00 89.56 95 VAL A N 1
ATOM 693 C CA . VAL A 1 95 ? -12.314 -1.245 -1.926 1.00 89.56 95 VAL A CA 1
ATOM 694 C C . VAL A 1 95 ? -11.090 -0.703 -2.669 1.00 89.56 95 VAL A C 1
ATOM 696 O O . VAL A 1 95 ? -10.722 -1.233 -3.717 1.00 89.56 95 VAL A O 1
ATOM 699 N N . LEU A 1 96 ? -10.419 0.308 -2.110 1.00 88.06 96 LEU A N 1
ATOM 700 C CA . LEU A 1 96 ? -9.178 0.844 -2.675 1.00 88.06 96 LEU A CA 1
ATOM 701 C C . LEU A 1 96 ? -8.048 -0.193 -2.660 1.00 88.06 96 LEU 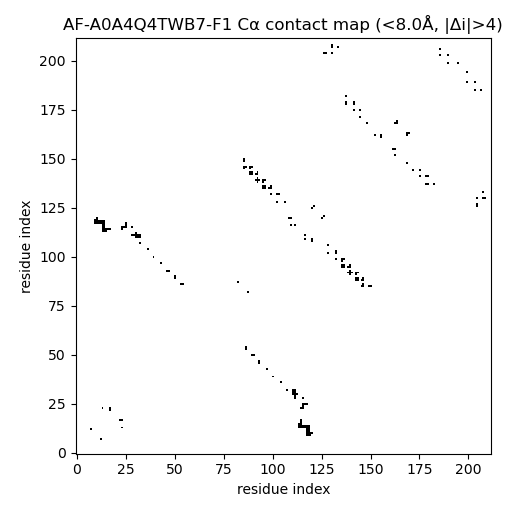A C 1
ATOM 703 O O . LEU A 1 96 ? -7.320 -0.299 -3.644 1.00 88.06 96 LEU A O 1
ATOM 707 N N . ALA A 1 97 ? -7.936 -0.993 -1.596 1.00 86.56 97 ALA A N 1
ATOM 708 C CA . ALA A 1 97 ? -6.961 -2.076 -1.494 1.00 86.56 97 ALA A CA 1
ATOM 709 C C . ALA A 1 97 ? -7.221 -3.194 -2.514 1.00 86.56 97 ALA A C 1
ATOM 711 O O . ALA A 1 97 ? -6.290 -3.678 -3.151 1.00 86.56 97 ALA A O 1
ATOM 712 N N . ALA A 1 98 ? -8.482 -3.576 -2.726 1.00 87.19 98 ALA A N 1
ATOM 713 C CA . ALA A 1 98 ? -8.859 -4.540 -3.755 1.00 87.19 98 ALA A CA 1
ATOM 714 C C . ALA A 1 98 ? -8.534 -4.011 -5.163 1.00 87.19 98 ALA A C 1
ATOM 716 O O . ALA A 1 98 ? -7.987 -4.747 -5.985 1.00 87.19 98 ALA A O 1
ATOM 717 N N . GLY A 1 99 ? -8.796 -2.723 -5.417 1.00 88.25 99 GLY A N 1
ATOM 718 C CA . GLY A 1 99 ? -8.394 -2.042 -6.651 1.00 88.25 99 GLY A CA 1
ATOM 719 C C . GLY A 1 99 ? -6.877 -2.033 -6.851 1.00 88.25 99 GLY A C 1
ATOM 720 O O . GLY A 1 99 ? -6.397 -2.392 -7.925 1.00 88.25 99 GLY A O 1
ATOM 721 N N . TYR A 1 100 ? -6.116 -1.708 -5.803 1.00 86.88 100 TYR A N 1
ATOM 722 C CA . TYR A 1 100 ? -4.652 -1.734 -5.806 1.00 86.88 100 TYR A CA 1
ATOM 723 C C . TYR A 1 100 ? -4.105 -3.130 -6.133 1.00 86.88 100 TYR A C 1
ATOM 725 O O . TYR A 1 100 ? -3.237 -3.268 -6.997 1.00 86.88 100 TYR A O 1
ATOM 733 N N . THR A 1 101 ? -4.639 -4.175 -5.495 1.00 84.56 101 THR A N 1
ATOM 734 C CA . THR A 1 101 ? -4.247 -5.567 -5.757 1.00 84.56 101 THR A CA 1
ATOM 735 C C . THR A 1 101 ? -4.615 -5.981 -7.181 1.00 84.56 101 THR A C 1
ATOM 737 O O . THR A 1 101 ? -3.792 -6.580 -7.861 1.00 84.56 101 THR A O 1
ATOM 740 N N . GLY A 1 102 ? -5.794 -5.598 -7.686 1.00 85.38 102 GLY A N 1
ATOM 741 C CA . GLY A 1 102 ? -6.205 -5.884 -9.065 1.00 85.38 102 GLY A CA 1
ATOM 742 C C . GLY A 1 102 ? -5.291 -5.237 -10.111 1.00 85.38 102 GLY A C 1
ATOM 743 O O . GLY A 1 102 ? -4.893 -5.885 -11.079 1.00 85.38 102 GLY A O 1
ATOM 744 N N . ILE A 1 103 ? -4.890 -3.982 -9.890 1.00 82.69 103 ILE A N 1
ATOM 745 C CA . ILE A 1 103 ? -3.921 -3.293 -10.752 1.00 82.69 103 ILE A CA 1
ATOM 746 C C . ILE A 1 103 ? -2.546 -3.958 -10.639 1.00 82.69 103 ILE A C 1
ATOM 748 O O . ILE A 1 103 ? -1.922 -4.212 -11.669 1.00 82.69 103 ILE A O 1
ATOM 752 N N . SER A 1 104 ? -2.107 -4.304 -9.424 1.00 77.62 104 SER A N 1
ATOM 753 C CA . SER A 1 104 ? -0.840 -5.005 -9.164 1.00 77.62 104 SER A CA 1
ATOM 754 C C . SER A 1 104 ? -0.768 -6.358 -9.874 1.00 77.62 104 SER A C 1
ATOM 756 O O . SER A 1 104 ? 0.268 -6.698 -10.440 1.00 77.62 104 SER A O 1
ATOM 758 N N . CYS A 1 105 ? -1.881 -7.094 -9.942 1.00 76.69 105 CYS A N 1
ATOM 759 C CA . CYS A 1 105 ? -1.962 -8.341 -10.700 1.00 76.69 105 CYS A CA 1
ATOM 760 C C . CYS A 1 105 ? -1.768 -8.130 -12.209 1.00 76.69 105 CYS A C 1
ATOM 762 O O . CYS A 1 105 ? -1.277 -9.028 -12.869 1.00 76.69 105 CYS A O 1
ATOM 764 N N . SER A 1 106 ? -2.083 -6.950 -12.757 1.00 74.88 106 SER A N 1
ATOM 765 C CA . SER A 1 106 ? -1.925 -6.644 -14.191 1.00 74.88 106 SER A CA 1
ATOM 766 C C . SER A 1 106 ? -0.501 -6.229 -14.607 1.00 74.88 106 SER A C 1
ATOM 768 O O . SER A 1 106 ? -0.263 -5.869 -15.771 1.00 74.88 106 SER A O 1
ATOM 770 N N . LEU A 1 107 ? 0.448 -6.206 -13.664 1.00 72.00 107 LEU A N 1
ATOM 771 C CA . LEU A 1 107 ? 1.859 -5.854 -13.874 1.00 72.00 107 LEU A CA 1
ATOM 772 C C . LEU A 1 107 ? 2.731 -7.091 -14.180 1.00 72.00 107 LEU A C 1
ATOM 774 O O . LEU A 1 107 ? 3.919 -7.108 -13.854 1.00 72.00 107 LEU A O 1
ATOM 778 N N . ASP A 1 108 ? 2.175 -8.108 -14.857 1.00 63.72 108 ASP A N 1
ATOM 779 C CA . ASP A 1 108 ? 2.799 -9.437 -14.966 1.00 63.72 108 ASP A CA 1
ATOM 780 C C . ASP A 1 108 ? 4.208 -9.471 -15.577 1.00 63.72 108 ASP A C 1
ATOM 782 O O . ASP A 1 108 ? 4.988 -10.393 -15.348 1.00 63.72 108 ASP A O 1
ATOM 786 N N . LYS A 1 109 ? 4.559 -8.454 -16.364 1.00 62.56 109 LYS A N 1
ATOM 787 C CA . LYS A 1 109 ? 5.823 -8.413 -17.106 1.00 62.56 109 LYS A CA 1
ATOM 788 C C . LYS A 1 109 ? 7.023 -7.951 -16.269 1.00 62.56 109 LYS A C 1
ATOM 790 O O . LYS A 1 109 ? 8.149 -8.190 -16.690 1.00 62.56 109 LYS A O 1
ATOM 795 N N . VAL A 1 110 ? 6.800 -7.312 -15.114 1.00 62.81 110 VAL A N 1
ATOM 796 C CA . VAL A 1 110 ? 7.857 -6.645 -14.314 1.00 62.81 110 VAL A CA 1
ATOM 797 C C . VAL A 1 110 ? 8.088 -7.308 -12.949 1.00 62.81 110 VAL A C 1
ATOM 799 O O . VAL A 1 110 ? 9.019 -6.973 -12.232 1.00 62.81 110 VAL A O 1
ATOM 802 N N . THR A 1 111 ? 7.310 -8.333 -12.600 1.00 63.50 111 THR A N 1
ATOM 803 C CA . THR A 1 111 ? 7.487 -9.159 -11.384 1.00 63.50 111 THR A CA 1
ATOM 804 C C . THR A 1 111 ? 8.562 -10.246 -11.553 1.00 63.50 111 THR A C 1
ATOM 806 O O . THR A 1 111 ? 8.456 -11.366 -11.046 1.00 63.50 111 THR A O 1
ATOM 809 N N . ARG A 1 112 ? 9.614 -9.902 -12.295 1.00 74.38 112 ARG A N 1
ATOM 810 C CA . ARG A 1 112 ? 10.846 -10.676 -12.471 1.00 74.38 112 ARG A CA 1
ATOM 811 C C . ARG A 1 112 ? 11.953 -9.988 -11.679 1.00 74.38 112 ARG A C 1
ATOM 813 O O . ARG A 1 112 ? 11.781 -8.858 -11.221 1.00 74.38 112 ARG A O 1
ATOM 820 N N . HIS A 1 113 ? 13.091 -10.648 -11.504 1.00 77.88 113 HIS A N 1
ATOM 821 C CA . HIS A 1 113 ? 14.230 -9.975 -10.895 1.00 77.88 113 HIS A CA 1
ATOM 822 C C . HIS A 1 113 ? 14.641 -8.765 -11.743 1.00 77.88 113 HIS A C 1
ATOM 824 O O . HIS A 1 113 ? 14.584 -8.804 -12.975 1.00 77.88 113 HIS A O 1
ATOM 830 N N . ALA A 1 114 ? 15.054 -7.682 -11.080 1.00 77.62 114 ALA A N 1
ATOM 831 C CA . ALA A 1 114 ? 15.434 -6.446 -11.761 1.00 77.62 114 ALA A CA 1
ATOM 832 C C . ALA A 1 114 ? 16.555 -6.688 -12.789 1.00 77.62 114 ALA A C 1
ATOM 834 O O . ALA A 1 114 ? 16.555 -6.094 -13.860 1.00 77.62 114 ALA A O 1
ATOM 835 N N . TRP A 1 115 ? 17.467 -7.620 -12.517 1.00 77.06 115 TRP A N 1
ATOM 836 C CA . TRP A 1 115 ? 18.538 -7.980 -13.445 1.00 77.06 115 TRP A CA 1
ATOM 837 C C . TRP A 1 115 ? 18.091 -8.837 -14.639 1.00 77.06 115 TRP A C 1
ATOM 839 O O . TRP A 1 115 ? 18.806 -8.867 -15.628 1.00 77.06 115 TRP A O 1
ATOM 849 N N . ASP A 1 116 ? 16.914 -9.469 -14.601 1.00 76.62 116 ASP A N 1
ATOM 850 C CA . ASP A 1 116 ? 16.349 -10.252 -15.718 1.00 76.62 116 ASP A CA 1
ATOM 851 C C . ASP A 1 116 ? 15.301 -9.460 -16.526 1.00 76.62 116 ASP A C 1
ATOM 853 O O . ASP A 1 116 ? 14.654 -9.984 -17.438 1.00 76.62 116 ASP A O 1
ATOM 857 N N . THR A 1 117 ? 15.088 -8.187 -16.176 1.00 78.69 117 THR A N 1
ATOM 858 C CA . THR A 1 117 ? 14.102 -7.316 -16.823 1.00 78.69 117 THR A CA 1
ATOM 859 C C . THR A 1 117 ? 14.823 -6.324 -17.740 1.00 78.69 117 THR A C 1
ATOM 861 O O . THR A 1 117 ? 15.597 -5.505 -17.235 1.00 78.69 117 THR A O 1
ATOM 864 N N . PRO A 1 118 ? 14.594 -6.369 -19.067 1.00 78.50 118 PRO A N 1
ATOM 865 C CA . PRO A 1 118 ? 15.239 -5.451 -19.994 1.00 78.50 118 PRO A CA 1
ATOM 866 C C . PRO A 1 118 ? 14.671 -4.036 -19.863 1.00 78.50 118 PRO A C 1
ATOM 868 O O . PRO A 1 118 ? 13.475 -3.843 -19.609 1.00 78.50 118 PRO A O 1
ATOM 871 N N . LEU A 1 119 ? 15.523 -3.036 -20.089 1.00 76.50 119 LEU A N 1
ATOM 872 C CA . LEU A 1 119 ? 15.165 -1.622 -19.962 1.00 76.50 119 LEU A CA 1
ATOM 873 C C . LEU A 1 119 ? 14.048 -1.203 -20.930 1.00 76.50 119 LEU A C 1
ATOM 875 O O . LEU A 1 119 ? 13.250 -0.324 -20.614 1.00 76.50 119 LEU A O 1
ATOM 879 N N . SER A 1 120 ? 13.921 -1.886 -22.069 1.00 75.50 120 SER A N 1
ATOM 880 C CA . SER A 1 120 ? 12.850 -1.682 -23.050 1.00 75.50 120 SER A CA 1
ATOM 881 C C . SER A 1 120 ? 11.432 -1.905 -22.504 1.00 75.50 120 SER A C 1
ATOM 883 O O . SER A 1 120 ? 10.471 -1.448 -23.117 1.00 75.50 120 SER A O 1
ATOM 885 N N . PHE A 1 121 ? 11.258 -2.600 -21.372 1.00 74.44 121 PHE A N 1
ATOM 886 C CA . PHE A 1 121 ? 9.941 -2.758 -20.740 1.00 74.44 121 PHE A CA 1
ATOM 887 C C . PHE A 1 121 ? 9.496 -1.546 -19.908 1.00 74.44 121 PHE A C 1
ATOM 889 O O . PHE A 1 121 ? 8.315 -1.462 -19.557 1.00 74.44 121 PHE A O 1
ATOM 896 N N . LEU A 1 122 ? 10.381 -0.571 -19.661 1.00 75.19 122 LEU A N 1
ATOM 897 C CA . LEU A 1 122 ? 10.045 0.734 -19.077 1.00 75.19 122 LEU A CA 1
ATOM 898 C C . LEU A 1 122 ? 9.391 1.666 -20.110 1.00 75.19 122 LEU A C 1
ATOM 900 O O . LEU A 1 122 ? 9.841 2.783 -20.355 1.00 75.19 122 LEU A O 1
ATOM 904 N N . ASP A 1 123 ? 8.309 1.203 -20.725 1.00 77.50 123 ASP A N 1
ATOM 905 C CA . ASP A 1 123 ? 7.552 1.992 -21.691 1.00 77.50 123 ASP A CA 1
ATOM 906 C C . ASP A 1 123 ? 6.537 2.925 -20.994 1.00 77.50 123 ASP A C 1
ATOM 908 O O . ASP A 1 123 ? 6.195 2.772 -19.815 1.00 77.50 123 ASP A O 1
ATOM 912 N N . ALA A 1 124 ? 5.979 3.880 -21.740 1.00 76.06 124 ALA A N 1
ATOM 913 C CA . ALA A 1 124 ? 4.952 4.804 -21.266 1.00 76.06 124 ALA A CA 1
ATOM 914 C C . ALA A 1 124 ? 3.735 4.081 -20.655 1.00 76.06 124 ALA A C 1
ATOM 916 O O . ALA A 1 124 ? 3.090 4.604 -19.744 1.00 76.06 124 ALA A O 1
ATOM 917 N N . ALA A 1 125 ? 3.414 2.871 -21.126 1.00 79.31 125 ALA A N 1
ATOM 918 C CA . ALA A 1 125 ? 2.359 2.040 -20.551 1.00 79.31 125 ALA A CA 1
ATOM 919 C C . ALA A 1 125 ? 2.681 1.569 -19.120 1.00 79.31 125 ALA A C 1
ATOM 921 O O . ALA A 1 125 ? 1.784 1.529 -18.277 1.00 79.31 125 ALA A O 1
ATOM 922 N N . TYR A 1 126 ? 3.945 1.252 -18.826 1.00 76.88 126 TYR A N 1
ATOM 923 C CA . TYR A 1 126 ? 4.385 0.851 -17.490 1.00 76.88 126 TYR A CA 1
ATOM 924 C C . TYR A 1 126 ? 4.346 2.031 -16.514 1.00 76.88 126 TYR A C 1
ATOM 926 O O . TYR A 1 126 ? 3.764 1.918 -15.436 1.00 76.88 126 TYR A O 1
ATOM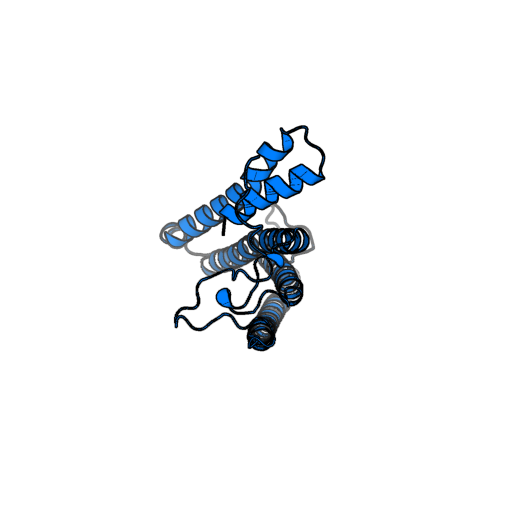 934 N N . LEU A 1 127 ? 4.846 3.199 -16.933 1.00 79.06 127 LEU A N 1
ATOM 935 C CA . LEU A 1 127 ? 4.778 4.428 -16.132 1.00 79.06 127 LEU A CA 1
ATOM 936 C C . LEU A 1 127 ? 3.333 4.836 -15.815 1.00 79.06 127 LEU A C 1
ATOM 938 O O . LEU A 1 127 ? 3.034 5.227 -14.689 1.00 79.06 127 LEU A O 1
ATOM 942 N N . LYS A 1 128 ? 2.409 4.689 -16.777 1.00 77.69 128 LYS A N 1
ATOM 943 C CA . LYS A 1 128 ? 0.974 4.915 -16.537 1.00 77.69 128 LYS A CA 1
ATOM 944 C C . LYS A 1 128 ? 0.420 3.968 -15.474 1.00 77.69 128 LYS A C 1
ATOM 946 O O . LYS A 1 128 ? -0.322 4.419 -14.610 1.00 77.69 128 LYS A O 1
ATOM 951 N N . LYS A 1 129 ? 0.778 2.680 -15.514 1.00 80.31 129 LYS A N 1
ATOM 952 C CA . LYS A 1 129 ? 0.336 1.707 -14.503 1.00 80.31 129 LYS A CA 1
ATOM 953 C C . LYS A 1 129 ? 0.894 2.043 -13.120 1.00 80.31 129 LYS A C 1
ATOM 955 O O . LYS A 1 129 ? 0.112 2.102 -12.180 1.00 80.31 129 LYS A O 1
ATOM 960 N N . LEU A 1 130 ? 2.192 2.343 -13.010 1.00 80.56 130 LEU A N 1
ATOM 961 C CA . LEU A 1 130 ? 2.810 2.783 -11.752 1.00 80.56 130 LEU A CA 1
ATOM 962 C C . LEU A 1 130 ? 2.127 4.024 -11.177 1.00 80.56 130 LEU A C 1
ATOM 964 O O . LEU A 1 130 ? 1.818 4.058 -9.992 1.00 80.56 130 LEU A O 1
ATOM 968 N N . PHE A 1 131 ? 1.830 5.010 -12.023 1.00 78.19 131 PHE A N 1
ATOM 969 C CA . PHE A 1 131 ? 1.143 6.223 -11.595 1.00 78.19 131 PHE A CA 1
ATOM 970 C C . PHE A 1 131 ? -0.233 5.924 -10.994 1.00 78.19 131 PHE A C 1
ATOM 972 O O . PHE A 1 131 ? -0.570 6.436 -9.927 1.00 78.19 131 PHE A O 1
ATOM 979 N N . VAL A 1 132 ? -1.021 5.072 -11.657 1.00 82.50 132 VAL A N 1
ATOM 980 C CA . VAL A 1 132 ? -2.320 4.651 -11.124 1.00 82.50 132 VAL A CA 1
ATOM 981 C C . VAL A 1 132 ? -2.112 3.931 -9.790 1.00 82.50 132 VAL A C 1
ATOM 983 O O . VAL A 1 132 ? -2.756 4.291 -8.814 1.00 82.50 132 VAL A O 1
ATOM 986 N N . THR A 1 133 ? -1.168 2.995 -9.693 1.00 82.38 133 THR A N 1
ATOM 987 C CA . THR A 1 133 ? -0.853 2.286 -8.443 1.00 82.38 133 THR A CA 1
ATOM 988 C C . THR A 1 133 ? -0.519 3.242 -7.286 1.00 82.38 133 THR A C 1
ATOM 990 O O . THR A 1 133 ? -1.082 3.104 -6.197 1.00 82.38 133 THR A O 1
ATOM 993 N N . SER A 1 134 ? 0.306 4.269 -7.517 1.00 79.31 134 SER A N 1
ATOM 994 C CA . SER A 1 134 ? 0.625 5.304 -6.520 1.00 79.31 134 SER A CA 1
ATOM 995 C C . SER A 1 134 ? -0.595 6.146 -6.123 1.00 79.31 134 SER A C 1
ATOM 997 O O . SER A 1 134 ? -0.744 6.500 -4.952 1.00 79.31 134 SER A O 1
ATOM 999 N N . LEU A 1 135 ? -1.500 6.428 -7.070 1.00 81.25 135 LEU A N 1
ATOM 1000 C CA . LEU A 1 135 ? -2.734 7.176 -6.815 1.00 81.25 135 LEU A CA 1
ATOM 1001 C C . LEU A 1 135 ? -3.684 6.423 -5.874 1.00 81.25 135 LEU A C 1
ATOM 1003 O O . LEU A 1 135 ? -4.385 7.057 -5.091 1.00 81.25 135 LEU A O 1
ATOM 1007 N N . PHE A 1 136 ? -3.705 5.089 -5.936 1.00 83.50 136 PHE A N 1
ATOM 1008 C CA . PHE A 1 136 ? -4.503 4.256 -5.030 1.00 83.50 136 PHE A CA 1
ATOM 1009 C C . PHE A 1 136 ? -3.834 4.080 -3.661 1.00 83.50 136 PHE A C 1
ATOM 1011 O O . PHE A 1 136 ? -4.529 4.087 -2.643 1.00 83.50 136 PHE A O 1
ATOM 1018 N N . TYR A 1 137 ? -2.503 3.962 -3.620 1.00 82.50 137 TYR A N 1
ATOM 1019 C CA . TYR A 1 137 ? -1.748 3.687 -2.394 1.00 82.50 137 TYR A CA 1
ATOM 1020 C C . TYR A 1 137 ? -1.907 4.777 -1.319 1.00 82.50 137 TYR A C 1
ATOM 1022 O O . TYR A 1 137 ? -2.175 4.467 -0.157 1.00 82.50 137 TYR A O 1
ATOM 1030 N N . GLY A 1 138 ? -1.814 6.057 -1.700 1.00 82.12 138 GLY A N 1
ATOM 1031 C CA . GLY A 1 138 ? -1.923 7.180 -0.756 1.00 82.12 138 GLY A CA 1
ATOM 1032 C C . GLY A 1 138 ? -3.272 7.227 -0.016 1.00 82.12 138 GLY A C 1
ATOM 1033 O O . GLY A 1 138 ? -3.307 7.101 1.212 1.00 82.12 138 GLY A O 1
ATOM 1034 N N . PRO A 1 139 ? -4.405 7.345 -0.733 1.00 81.75 139 PRO A N 1
ATOM 1035 C CA . PR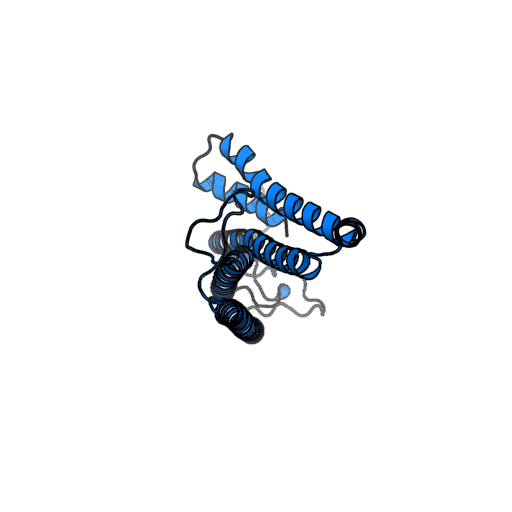O A 1 139 ? -5.736 7.318 -0.132 1.00 81.75 139 PRO A CA 1
ATOM 1036 C C . PRO A 1 139 ? -6.017 6.026 0.645 1.00 81.75 139 PRO A C 1
ATOM 1038 O O . PRO A 1 139 ? -6.601 6.086 1.727 1.00 81.75 139 PRO A O 1
ATOM 1041 N N . MET A 1 140 ? -5.571 4.866 0.144 1.00 83.56 140 MET A N 1
ATOM 1042 C CA . MET A 1 140 ? -5.709 3.583 0.845 1.00 83.56 140 MET A CA 1
ATOM 1043 C C . MET A 1 140 ? -5.085 3.636 2.248 1.00 83.56 140 MET A C 1
ATOM 1045 O O . MET A 1 140 ? -5.748 3.278 3.225 1.00 83.56 140 MET A O 1
ATOM 1049 N N . LEU A 1 141 ? -3.844 4.121 2.371 1.00 80.88 141 LEU A N 1
ATOM 1050 C CA . LEU A 1 141 ? -3.170 4.254 3.664 1.00 80.88 141 LEU A CA 1
ATOM 1051 C C . LEU A 1 141 ? -3.826 5.297 4.569 1.00 80.88 141 LEU A C 1
ATOM 1053 O O . LEU A 1 141 ? -3.960 5.058 5.771 1.00 80.88 141 LEU A O 1
ATOM 1057 N N . PHE A 1 142 ? -4.265 6.427 4.013 1.00 82.12 142 PHE A N 1
ATOM 1058 C CA . PHE A 1 142 ? -4.967 7.459 4.773 1.00 82.12 142 PHE A CA 1
ATOM 1059 C C . PHE A 1 142 ? -6.234 6.899 5.433 1.00 82.12 142 PHE A C 1
ATOM 1061 O O . PHE A 1 142 ? -6.403 7.009 6.650 1.00 82.12 142 PHE A O 1
ATOM 1068 N N . PHE A 1 143 ? -7.094 6.230 4.659 1.00 81.69 143 PHE A N 1
ATOM 1069 C CA . PHE A 1 143 ? -8.336 5.657 5.181 1.00 81.69 143 PHE A CA 1
ATOM 1070 C C . PHE A 1 143 ? -8.091 4.493 6.149 1.00 81.69 143 PHE A C 1
ATOM 1072 O O . PHE A 1 143 ? -8.795 4.381 7.159 1.00 81.69 143 PHE A O 1
ATOM 1079 N N . ALA A 1 144 ? -7.068 3.668 5.904 1.00 82.44 144 ALA A N 1
ATOM 1080 C CA . ALA A 1 144 ? -6.670 2.609 6.828 1.00 82.44 144 ALA A CA 1
ATOM 1081 C C . ALA A 1 144 ? -6.227 3.180 8.188 1.00 82.44 144 ALA A C 1
ATOM 1083 O O . ALA A 1 144 ? -6.725 2.751 9.233 1.00 82.44 144 ALA A O 1
ATOM 1084 N N . LYS A 1 145 ? -5.362 4.205 8.192 1.00 81.38 145 LYS A N 1
ATOM 1085 C CA . LYS A 1 145 ? -4.918 4.880 9.422 1.00 81.38 145 LYS A CA 1
ATOM 1086 C C . LYS A 1 145 ? -6.078 5.601 10.123 1.00 81.38 145 LYS A C 1
ATOM 1088 O O . LYS A 1 145 ? -6.189 5.529 11.346 1.00 81.38 145 LYS A O 1
ATOM 1093 N N . ALA A 1 146 ? -6.963 6.265 9.374 1.00 77.81 146 ALA A N 1
ATOM 1094 C CA . ALA A 1 146 ? -8.118 6.974 9.931 1.00 77.81 146 ALA A CA 1
ATOM 1095 C C . ALA A 1 146 ? -9.090 6.021 10.648 1.00 77.81 146 ALA A C 1
ATOM 1097 O O . ALA A 1 146 ? -9.620 6.353 11.708 1.00 77.81 146 ALA A O 1
ATOM 1098 N N . SER A 1 147 ? -9.275 4.806 10.121 1.00 79.06 147 SER A N 1
ATOM 1099 C CA . SER A 1 147 ? -10.061 3.761 10.788 1.00 79.06 147 SER A CA 1
ATOM 1100 C C . SER A 1 147 ? -9.472 3.351 12.141 1.00 79.06 147 SER A C 1
ATOM 1102 O O . SER A 1 147 ? -10.195 3.272 13.139 1.00 79.06 147 SER A O 1
ATOM 1104 N N . ILE A 1 148 ? -8.159 3.109 12.185 1.00 80.62 148 ILE A N 1
ATOM 1105 C CA . ILE A 1 148 ? -7.459 2.702 13.411 1.00 80.62 148 ILE A CA 1
ATOM 1106 C C . ILE A 1 148 ? -7.546 3.817 14.455 1.00 80.62 148 ILE A C 1
ATOM 1108 O O . ILE A 1 148 ? -7.842 3.560 15.621 1.00 80.62 148 ILE A O 1
ATOM 1112 N N . LEU A 1 149 ? -7.364 5.066 14.024 1.00 77.38 149 LEU A N 1
ATOM 1113 C CA . LEU A 1 149 ? -7.496 6.232 14.886 1.00 77.38 149 LEU A CA 1
ATOM 1114 C C . LEU A 1 149 ? -8.907 6.326 15.488 1.00 77.38 149 LEU A C 1
ATOM 1116 O O . LEU A 1 149 ? -9.057 6.572 16.682 1.00 77.38 149 LEU A O 1
ATOM 1120 N N . PHE A 1 150 ? -9.943 6.065 14.690 1.00 73.44 150 PHE A N 1
ATOM 1121 C CA . PHE A 1 150 ? -11.324 6.063 15.168 1.00 73.44 150 PHE A CA 1
ATOM 1122 C C . PHE A 1 150 ? -11.594 4.945 16.191 1.00 73.44 150 PHE A C 1
ATOM 1124 O O . PHE A 1 150 ? -12.257 5.181 17.202 1.00 73.44 150 PHE A O 1
ATOM 1131 N N . LEU A 1 151 ? -11.036 3.743 15.982 1.00 73.19 151 LEU A N 1
ATOM 1132 C CA . LEU A 1 151 ? -11.094 2.653 16.967 1.00 73.19 151 LEU A CA 1
ATOM 1133 C C . LEU A 1 151 ? -10.434 3.049 18.287 1.00 73.19 151 LEU A C 1
ATOM 1135 O O . LEU A 1 151 ? -10.996 2.792 19.350 1.00 73.19 151 LEU A O 1
ATOM 1139 N N . TYR A 1 152 ? -9.282 3.713 18.214 1.00 74.56 152 TYR A N 1
ATOM 1140 C CA . TYR A 1 152 ? -8.579 4.212 19.389 1.00 74.56 152 TYR A CA 1
ATOM 1141 C C . TYR A 1 152 ? -9.409 5.267 20.137 1.00 74.56 152 TYR A C 1
ATOM 1143 O O . TYR A 1 152 ? -9.601 5.156 21.348 1.00 74.56 152 TYR A O 1
ATOM 1151 N N . TYR A 1 153 ? -9.972 6.253 19.426 1.00 70.75 153 TYR A N 1
ATOM 1152 C CA . TYR A 1 153 ? -10.849 7.264 20.030 1.00 70.75 153 TYR A CA 1
ATOM 1153 C C . TYR A 1 153 ? -12.054 6.646 20.742 1.00 70.75 153 TYR A C 1
ATOM 1155 O O . TYR A 1 153 ? -12.443 7.124 21.807 1.00 70.75 153 TYR A O 1
ATOM 1163 N N . ARG A 1 154 ? -12.632 5.583 20.173 1.00 72.94 154 ARG A N 1
ATOM 1164 C CA . ARG A 1 154 ? -13.755 4.868 20.781 1.00 72.94 154 ARG A CA 1
ATOM 1165 C C . ARG A 1 154 ? -13.336 4.050 22.003 1.00 72.94 154 ARG A C 1
ATOM 1167 O O . ARG A 1 154 ? -14.074 4.017 22.980 1.00 72.94 154 ARG A O 1
ATOM 1174 N N . ALA A 1 155 ? -12.173 3.402 21.958 1.00 75.56 155 ALA A N 1
ATOM 1175 C CA . ALA A 1 155 ? -11.674 2.571 23.053 1.00 75.56 155 ALA A CA 1
ATOM 1176 C C . ALA A 1 155 ? -11.353 3.391 24.315 1.00 75.56 155 ALA A C 1
ATOM 1178 O O . ALA A 1 155 ? -11.651 2.956 25.422 1.00 75.56 155 ALA A O 1
ATOM 1179 N N . PHE A 1 156 ? -10.809 4.599 24.149 1.00 71.94 156 PHE A N 1
ATOM 1180 C CA . PHE A 1 156 ? -10.403 5.478 25.254 1.00 71.94 156 PHE A CA 1
ATOM 1181 C C . PHE A 1 156 ? -11.387 6.628 25.515 1.00 71.94 156 PHE A C 1
ATOM 1183 O O . PHE A 1 156 ? -10.997 7.694 25.988 1.00 71.94 156 PHE A O 1
ATOM 1190 N N . HIS A 1 157 ? -12.677 6.419 25.228 1.00 61.19 157 HIS A N 1
ATOM 1191 C CA . HIS A 1 157 ? -13.729 7.418 25.435 1.00 61.19 157 HIS A CA 1
ATOM 1192 C C . HIS A 1 157 ? -13.772 8.060 26.849 1.00 61.19 157 HIS A C 1
ATOM 1194 O O . HIS A 1 157 ? -14.028 9.265 26.913 1.00 61.19 157 HIS A O 1
ATOM 1200 N N . PRO A 1 158 ? -13.509 7.349 27.971 1.00 71.81 158 PRO A N 1
ATOM 1201 C CA . PRO A 1 158 ? -13.637 7.950 29.305 1.00 71.81 158 PRO A CA 1
ATOM 1202 C C . PRO A 1 158 ? -12.454 8.836 29.754 1.00 71.81 158 PRO A C 1
ATOM 1204 O O . PRO A 1 158 ? -12.686 9.790 30.490 1.00 71.81 158 PRO A O 1
ATOM 1207 N N . GLU A 1 159 ? -11.215 8.622 29.284 1.00 69.38 159 GLU A N 1
ATOM 1208 C CA . GLU A 1 159 ? -10.019 9.288 29.846 1.00 69.38 159 GLU A CA 1
ATOM 1209 C C . GLU A 1 159 ? -9.318 10.231 28.850 1.00 69.38 159 GLU A C 1
ATOM 1211 O O . GLU A 1 159 ? -8.472 9.838 28.042 1.00 69.38 159 GLU A O 1
ATOM 1216 N N . ARG A 1 160 ? -9.638 11.533 28.922 1.00 64.25 160 ARG A N 1
ATOM 1217 C CA . ARG A 1 160 ? -9.104 12.569 28.006 1.00 64.25 160 ARG A CA 1
ATOM 1218 C C . ARG A 1 160 ? -7.586 12.762 28.105 1.00 64.25 160 ARG A C 1
ATOM 1220 O O . ARG A 1 160 ? -6.974 13.183 27.126 1.00 64.25 160 ARG A O 1
ATOM 1227 N N . TRP A 1 161 ? -6.989 12.457 29.256 1.00 67.06 161 TRP A N 1
ATOM 1228 C CA . TRP A 1 161 ? -5.559 12.656 29.514 1.00 67.06 161 TRP A CA 1
ATOM 1229 C C . TRP A 1 161 ? -4.695 11.622 28.779 1.00 67.06 161 TRP A C 1
ATOM 1231 O O . TRP A 1 161 ? -3.716 11.970 28.121 1.00 67.06 161 TRP A O 1
ATOM 1241 N N . LEU A 1 162 ? -5.134 10.360 28.772 1.00 64.75 162 LEU A N 1
ATOM 1242 C CA . LEU A 1 162 ? -4.464 9.258 28.075 1.00 64.75 162 LEU A CA 1
ATOM 1243 C C . LEU A 1 162 ? -4.426 9.471 26.547 1.00 64.75 162 LEU A C 1
ATOM 1245 O O . LEU A 1 162 ? -3.490 9.061 25.860 1.00 64.75 162 LEU A O 1
ATOM 1249 N N . ARG A 1 163 ? -5.414 10.208 26.026 1.00 63.59 163 ARG A N 1
ATOM 1250 C CA . ARG A 1 163 ? -5.568 10.556 24.607 1.00 63.59 163 ARG A CA 1
ATOM 1251 C C . ARG A 1 163 ? -4.507 11.527 24.083 1.00 63.59 163 ARG A C 1
ATOM 1253 O O . ARG A 1 163 ? -4.184 11.485 22.901 1.00 63.59 163 ARG A O 1
ATOM 1260 N N . ILE A 1 164 ? -4.009 12.416 24.943 1.00 62.91 164 ILE A N 1
ATOM 1261 C CA . ILE A 1 164 ? -2.992 13.429 24.606 1.00 62.91 164 ILE A CA 1
ATOM 1262 C C . ILE A 1 164 ? -1.600 12.933 25.020 1.00 62.91 164 ILE A C 1
ATOM 1264 O O . ILE A 1 164 ? -0.622 13.204 24.331 1.00 62.91 164 ILE A O 1
ATOM 1268 N N . ALA A 1 165 ? -1.518 12.141 26.094 1.00 63.91 165 ALA A N 1
ATOM 1269 C CA . ALA A 1 165 ? -0.272 11.564 26.596 1.00 63.91 165 ALA A CA 1
ATOM 1270 C C . ALA A 1 165 ? 0.335 10.477 25.690 1.00 63.91 165 ALA A C 1
ATOM 1272 O O . ALA A 1 165 ? 1.455 10.045 25.941 1.00 63.91 165 ALA A O 1
ATOM 1273 N N . THR A 1 166 ? -0.369 10.036 24.639 1.00 70.75 166 THR A N 1
ATOM 1274 C CA . THR A 1 166 ? 0.158 9.070 23.667 1.00 70.75 166 THR A CA 1
ATOM 1275 C C . THR A 1 166 ? 0.779 9.820 22.475 1.00 70.75 166 THR A C 1
ATOM 1277 O O . THR A 1 166 ? 0.062 10.135 21.520 1.00 70.75 166 THR A O 1
ATOM 1280 N N . PRO A 1 167 ? 2.097 10.106 22.466 1.00 69.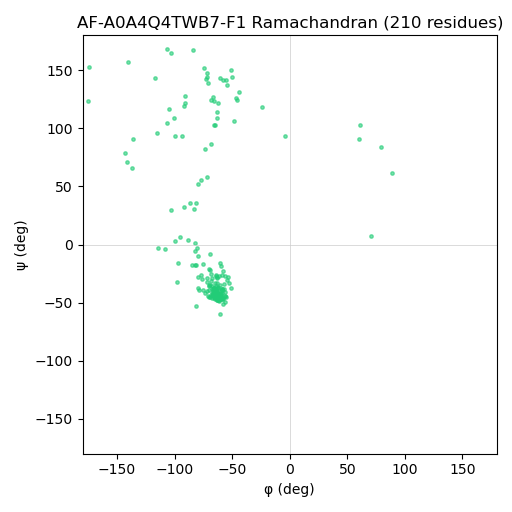12 167 PRO A N 1
ATOM 1281 C CA . PRO A 1 167 ? 2.757 10.857 21.388 1.00 69.12 167 PRO A CA 1
ATOM 1282 C C . PRO A 1 167 ? 2.554 10.230 20.000 1.00 69.12 167 PRO A C 1
ATOM 1284 O O . PRO A 1 167 ? 2.502 10.940 18.995 1.00 69.12 167 PRO A O 1
ATOM 1287 N N . GLY A 1 168 ? 2.335 8.911 19.939 1.00 73.38 168 GLY A N 1
ATOM 1288 C CA . GLY A 1 168 ? 2.032 8.194 18.700 1.00 73.38 168 GLY A CA 1
ATOM 1289 C C . GLY A 1 168 ? 0.774 8.685 17.974 1.00 73.38 168 GLY A C 1
ATOM 1290 O O . GLY A 1 168 ? 0.705 8.573 16.754 1.00 73.38 168 GLY A O 1
ATOM 1291 N N . LEU A 1 169 ? -0.198 9.280 18.675 1.00 68.25 169 LEU A N 1
ATOM 1292 C CA . LEU A 1 169 ? -1.434 9.774 18.061 1.00 68.25 169 LEU A CA 1
ATOM 1293 C C . LEU A 1 169 ? -1.227 11.120 17.357 1.00 68.25 169 LEU A C 1
ATOM 1295 O O . LEU A 1 169 ? -1.724 11.333 16.250 1.00 68.25 169 LEU A O 1
ATOM 1299 N N . VAL A 1 170 ? -0.422 11.993 17.966 1.00 72.44 170 VAL A N 1
ATOM 1300 C CA . VAL A 1 170 ? 0.030 13.246 17.348 1.00 72.44 170 VAL A CA 1
ATOM 1301 C C . VAL A 1 170 ? 0.891 12.924 16.130 1.00 72.44 170 VAL A C 1
ATOM 1303 O O . VAL A 1 170 ? 0.677 13.481 15.058 1.00 72.44 170 VAL A O 1
ATOM 1306 N N . GLN A 1 171 ? 1.795 11.951 16.255 1.00 77.75 171 GLN A N 1
ATOM 1307 C CA . GLN A 1 171 ? 2.626 11.501 15.143 1.00 77.75 171 GLN A CA 1
ATOM 1308 C C . GLN A 1 171 ? 1.814 10.855 14.013 1.00 77.75 171 GLN A C 1
ATOM 1310 O O . GLN A 1 171 ? 2.085 11.118 12.843 1.00 77.75 171 GLN A O 1
ATOM 1315 N N . ALA A 1 172 ? 0.779 10.072 14.328 1.00 72.50 172 ALA A N 1
ATOM 1316 C CA . ALA A 1 172 ? -0.125 9.516 13.325 1.00 72.50 172 ALA A CA 1
ATOM 1317 C C . ALA A 1 172 ? -0.888 10.617 12.573 1.00 72.50 172 ALA A C 1
ATOM 1319 O O . ALA A 1 172 ? -0.958 10.572 11.347 1.00 72.50 172 ALA A O 1
ATOM 1320 N N . GLY A 1 173 ? -1.400 11.626 13.287 1.00 75.62 173 GLY A N 1
ATOM 1321 C CA . GLY A 1 173 ? -2.057 12.786 12.681 1.00 75.62 173 GLY A CA 1
ATOM 1322 C C . GLY A 1 173 ? -1.116 13.614 11.800 1.00 75.62 173 GLY A C 1
ATOM 1323 O O . GLY A 1 173 ? -1.483 13.975 10.684 1.00 75.62 173 GLY A O 1
ATOM 1324 N N . MET A 1 174 ? 0.121 13.851 12.250 1.00 77.06 174 MET A N 1
ATOM 1325 C CA . MET A 1 174 ? 1.144 14.542 11.453 1.00 77.06 174 MET A CA 1
ATOM 1326 C C . MET A 1 174 ? 1.514 13.755 10.191 1.00 77.06 174 MET A C 1
ATOM 1328 O O . MET A 1 174 ? 1.592 14.338 9.114 1.00 77.06 174 MET A O 1
ATOM 1332 N N . ASN A 1 175 ? 1.661 12.431 10.291 1.00 79.62 175 ASN A N 1
ATOM 1333 C CA . ASN A 1 175 ? 1.934 11.584 9.130 1.00 79.62 175 ASN A CA 1
ATOM 1334 C C . ASN A 1 175 ? 0.758 11.562 8.142 1.00 79.62 175 ASN A C 1
ATOM 1336 O O . ASN A 1 175 ? 0.988 11.595 6.941 1.00 79.62 175 ASN A O 1
ATOM 1340 N N . MET A 1 176 ? -0.495 11.568 8.615 1.00 77.88 176 MET A N 1
ATOM 1341 C CA . MET A 1 176 ? -1.663 11.716 7.732 1.00 77.88 176 MET A CA 1
ATOM 1342 C C . MET A 1 176 ? -1.661 13.068 7.009 1.00 77.88 176 MET A C 1
ATOM 1344 O O . MET A 1 176 ? -1.966 13.131 5.821 1.00 77.88 176 MET A O 1
ATOM 1348 N N . ALA A 1 177 ? -1.321 14.152 7.712 1.00 78.25 177 ALA A N 1
ATOM 1349 C CA . ALA A 1 177 ? -1.221 15.478 7.111 1.00 78.25 177 ALA A CA 1
ATOM 1350 C C . ALA A 1 177 ? -0.090 15.545 6.075 1.00 78.25 177 ALA A C 1
ATOM 1352 O O . ALA A 1 177 ? -0.266 16.158 5.023 1.00 78.25 177 ALA A O 1
ATOM 1353 N N . ALA A 1 178 ? 1.038 14.879 6.335 1.00 78.06 178 ALA A N 1
ATOM 1354 C CA . ALA A 1 178 ? 2.128 14.739 5.376 1.00 78.06 178 ALA A CA 1
ATOM 1355 C C . ALA A 1 178 ? 1.681 13.963 4.126 1.00 78.06 178 ALA A C 1
ATOM 1357 O O . ALA A 1 178 ? 1.868 14.468 3.023 1.00 78.06 178 ALA A O 1
ATOM 1358 N N . ASP A 1 179 ? 1.004 12.819 4.290 1.00 74.75 179 ASP A N 1
ATOM 1359 C CA . ASP A 1 179 ? 0.455 12.020 3.182 1.00 74.75 179 ASP A CA 1
ATOM 1360 C C . ASP A 1 179 ? -0.495 12.866 2.299 1.00 74.75 179 ASP A C 1
ATOM 1362 O O . ASP A 1 179 ? -0.390 12.873 1.070 1.00 74.75 179 ASP A O 1
ATOM 1366 N N . VAL A 1 180 ? -1.386 13.654 2.920 1.00 73.50 180 VAL A N 1
ATOM 1367 C CA . VAL A 1 180 ? -2.320 14.561 2.220 1.00 73.50 180 VAL A CA 1
ATOM 1368 C C . VAL A 1 180 ? -1.589 15.714 1.532 1.00 73.50 180 VAL A C 1
ATOM 1370 O O . VAL A 1 180 ? -1.918 16.066 0.400 1.00 73.50 180 VAL A O 1
ATOM 1373 N N . THR A 1 181 ? -0.590 16.300 2.190 1.00 72.38 181 THR A N 1
ATOM 1374 C CA . THR A 1 181 ? 0.188 17.414 1.634 1.00 72.38 181 THR A CA 1
ATOM 1375 C C . THR A 1 181 ? 1.004 16.952 0.437 1.00 72.38 181 THR A C 1
ATOM 1377 O O . THR A 1 181 ? 1.001 17.634 -0.578 1.00 72.38 181 THR A O 1
ATOM 1380 N N . ILE A 1 182 ? 1.639 15.781 0.508 1.00 72.69 182 ILE A N 1
ATOM 1381 C CA . ILE A 1 182 ? 2.399 15.181 -0.596 1.00 72.69 182 ILE A CA 1
ATOM 1382 C C . ILE A 1 182 ? 1.487 14.888 -1.790 1.00 72.69 182 ILE A C 1
ATOM 1384 O O . ILE A 1 182 ? 1.865 15.159 -2.926 1.00 72.69 182 ILE A O 1
ATOM 1388 N N . PHE A 1 183 ? 0.268 14.403 -1.546 1.00 69.75 183 PHE A N 1
ATOM 1389 C CA . PHE A 1 183 ? -0.717 14.176 -2.604 1.00 69.75 183 PHE A CA 1
ATOM 1390 C C . PHE A 1 183 ? -1.222 15.482 -3.234 1.00 69.75 183 PHE A C 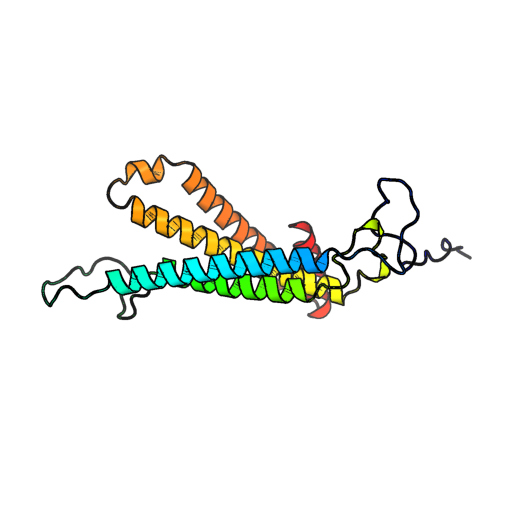1
ATOM 1392 O O . PHE A 1 183 ? -1.425 15.566 -4.447 1.00 69.75 183 PHE A O 1
ATOM 1399 N N . LEU A 1 184 ? -1.418 16.518 -2.415 1.00 73.44 184 LEU A N 1
ATOM 1400 C CA . LEU A 1 184 ? -1.865 17.828 -2.872 1.00 73.44 184 LEU A CA 1
ATOM 1401 C C . LEU A 1 184 ? -0.750 18.626 -3.539 1.00 73.44 184 LEU A C 1
ATOM 1403 O O . LEU A 1 184 ? -1.070 19.391 -4.427 1.00 73.44 184 LEU A O 1
ATOM 1407 N N . LEU A 1 185 ? 0.523 18.458 -3.175 1.00 72.94 185 LEU A N 1
ATOM 1408 C CA . LEU A 1 185 ? 1.662 19.244 -3.666 1.00 72.94 185 LEU A CA 1
ATOM 1409 C C . LEU A 1 185 ? 1.840 19.258 -5.200 1.00 72.94 185 LEU A C 1
ATOM 1411 O O . LEU A 1 185 ? 2.099 20.338 -5.741 1.00 72.94 185 LEU A O 1
ATOM 1415 N N . PRO A 1 186 ? 1.659 18.150 -5.949 1.00 64.06 186 PRO A N 1
ATOM 1416 C CA . PRO A 1 186 ? 1.750 18.190 -7.406 1.00 64.06 186 PRO A CA 1
ATOM 1417 C C . PRO A 1 186 ? 0.560 18.909 -8.064 1.00 64.06 186 PRO A C 1
ATOM 1419 O O . PRO A 1 186 ? 0.732 19.515 -9.120 1.00 64.06 186 PRO A O 1
ATOM 1422 N N . LEU A 1 187 ? -0.635 18.916 -7.460 1.00 65.69 187 LEU A N 1
ATOM 1423 C CA . LEU A 1 187 ? -1.860 19.463 -8.067 1.00 65.69 187 LEU A CA 1
ATOM 1424 C C . LEU A 1 187 ? -1.867 20.991 -8.312 1.00 65.69 187 LEU A C 1
ATOM 1426 O O . LEU A 1 187 ? -2.256 21.389 -9.412 1.00 65.69 187 LEU A O 1
ATOM 1430 N N . PRO A 1 188 ? -1.440 21.880 -7.391 1.00 64.12 188 PRO A N 1
ATOM 1431 C CA . PRO A 1 188 ? -1.423 23.322 -7.614 1.00 64.12 188 PRO A CA 1
ATOM 1432 C C . PRO A 1 188 ? -0.323 23.744 -8.596 1.00 64.12 188 PRO A C 1
ATOM 1434 O O . PRO A 1 188 ? -0.530 24.678 -9.371 1.00 64.12 188 PRO A O 1
ATOM 1437 N N . ILE A 1 189 ? 0.814 23.035 -8.623 1.00 67.00 189 ILE A N 1
ATOM 1438 C CA . ILE A 1 189 ? 1.900 23.256 -9.597 1.00 67.00 189 ILE A CA 1
ATOM 1439 C C . ILE A 1 189 ? 1.403 22.926 -11.009 1.00 67.00 189 ILE A C 1
ATOM 1441 O O . ILE A 1 189 ? 1.586 23.692 -11.954 1.00 67.00 189 ILE A O 1
ATOM 1445 N N . ILE A 1 190 ? 0.687 21.812 -11.129 1.00 62.09 190 ILE A N 1
ATOM 1446 C CA . ILE A 1 190 ? 0.032 21.348 -12.347 1.00 62.09 190 ILE A CA 1
ATOM 1447 C C . ILE A 1 190 ? -1.100 22.307 -12.769 1.00 62.09 190 ILE A C 1
ATOM 1449 O O . ILE A 1 190 ? -1.224 22.638 -13.949 1.00 62.09 190 ILE A O 1
ATOM 1453 N N . ALA A 1 191 ? -1.911 22.812 -11.838 1.00 62.88 191 ALA A N 1
ATOM 1454 C CA . ALA A 1 191 ? -3.019 23.724 -12.136 1.00 62.88 191 ALA A CA 1
ATOM 1455 C C . ALA A 1 191 ? -2.557 25.065 -12.730 1.00 62.88 191 ALA A C 1
ATOM 1457 O O . ALA A 1 191 ? -3.235 25.601 -13.605 1.00 62.88 191 ALA A O 1
ATOM 1458 N N . LYS A 1 192 ? -1.386 25.573 -12.323 1.00 62.62 192 LYS A N 1
ATOM 1459 C CA . LYS A 1 192 ? -0.824 26.826 -12.857 1.00 62.62 192 LYS A CA 1
ATOM 1460 C C . LYS A 1 192 ? -0.074 26.683 -14.185 1.00 62.62 192 LYS A C 1
ATOM 1462 O O . LYS A 1 192 ? 0.306 27.694 -14.773 1.00 62.62 192 LYS A O 1
ATOM 1467 N N . LEU A 1 193 ? 0.114 25.464 -14.692 1.00 57.03 193 LEU A N 1
ATOM 1468 C CA . LEU A 1 193 ? 0.888 25.212 -15.904 1.00 57.03 193 LEU A CA 1
ATOM 1469 C C . LEU A 1 193 ? -0.040 25.002 -17.120 1.00 57.03 193 LEU A C 1
ATOM 1471 O O . LEU A 1 193 ? -0.721 23.977 -17.237 1.00 57.03 193 LEU A O 1
ATOM 1475 N N . HIS A 1 194 ? -0.067 25.987 -18.029 1.00 65.50 194 HIS A N 1
ATOM 1476 C CA . HIS A 1 194 ? -0.829 26.007 -19.293 1.00 65.50 194 HIS A CA 1
ATOM 1477 C C . HIS A 1 194 ? -0.242 25.043 -20.348 1.00 65.50 194 HIS A C 1
ATOM 1479 O O . HIS A 1 194 ? 0.163 25.447 -21.434 1.00 65.50 194 HIS A O 1
ATOM 1485 N N . ILE A 1 195 ? -0.150 23.751 -20.028 1.00 68.19 195 ILE A N 1
ATOM 1486 C CA . ILE A 1 195 ? 0.422 22.722 -20.910 1.00 68.19 195 ILE A CA 1
ATOM 1487 C C . ILE A 1 195 ? -0.652 21.676 -21.279 1.00 68.19 195 ILE A C 1
ATOM 1489 O O . ILE A 1 195 ? -1.473 21.327 -20.424 1.00 68.19 195 ILE A O 1
ATOM 1493 N N . PRO A 1 196 ? -0.662 21.146 -22.525 1.00 66.38 196 PRO A N 1
ATOM 1494 C CA . PRO A 1 196 ? -1.599 20.107 -22.972 1.00 66.38 196 PRO A CA 1
ATOM 1495 C C . PRO A 1 196 ? -1.570 18.849 -22.083 1.00 66.38 196 PRO A C 1
ATOM 1497 O O . PRO A 1 196 ? -0.500 18.398 -21.661 1.00 66.38 196 PRO A O 1
ATOM 1500 N N . MET A 1 197 ? -2.747 18.254 -21.832 1.00 61.19 197 MET A N 1
ATOM 1501 C CA . MET A 1 197 ? -2.975 17.232 -20.789 1.00 61.19 197 MET A CA 1
ATOM 1502 C C . MET A 1 197 ? -2.039 16.014 -20.834 1.00 61.19 197 MET A C 1
ATOM 1504 O O . MET A 1 197 ? -1.729 15.454 -19.787 1.00 61.19 197 MET A O 1
ATOM 1508 N N . GLY A 1 198 ? -1.511 15.637 -22.002 1.00 59.59 198 GLY A N 1
ATOM 1509 C CA . GLY A 1 198 ? -0.554 14.528 -22.117 1.00 59.59 198 GLY A CA 1
ATOM 1510 C C . GLY A 1 198 ? 0.788 14.778 -21.410 1.00 59.59 198 GLY A C 1
ATOM 1511 O O . GLY A 1 198 ? 1.291 13.901 -20.712 1.00 59.59 198 GLY A O 1
ATOM 1512 N N . LYS A 1 199 ? 1.352 15.989 -21.521 1.00 59.62 199 LYS A N 1
ATOM 1513 C CA . LYS A 1 199 ? 2.629 16.355 -20.865 1.00 59.62 199 LYS A CA 1
ATOM 1514 C C . LYS A 1 199 ? 2.447 16.623 -19.370 1.00 59.62 199 LYS A C 1
ATOM 1516 O O . LYS A 1 199 ? 3.365 16.431 -18.581 1.00 59.62 199 LYS A O 1
ATOM 1521 N N . LYS A 1 200 ? 1.235 17.021 -18.987 1.00 64.38 200 LYS A N 1
ATOM 1522 C CA . LYS A 1 200 ? 0.815 17.269 -17.608 1.00 64.38 200 LYS A CA 1
ATOM 1523 C C . LYS A 1 200 ? 0.803 15.979 -16.779 1.00 64.38 200 LYS A C 1
ATOM 1525 O O . LYS A 1 200 ? 1.312 15.965 -15.664 1.00 64.38 200 LYS A O 1
ATOM 1530 N N . ILE A 1 201 ? 0.305 14.889 -17.369 1.00 63.25 201 ILE A N 1
ATOM 1531 C CA . ILE A 1 201 ? 0.300 13.550 -16.759 1.00 63.25 201 ILE A CA 1
ATOM 1532 C C . ILE A 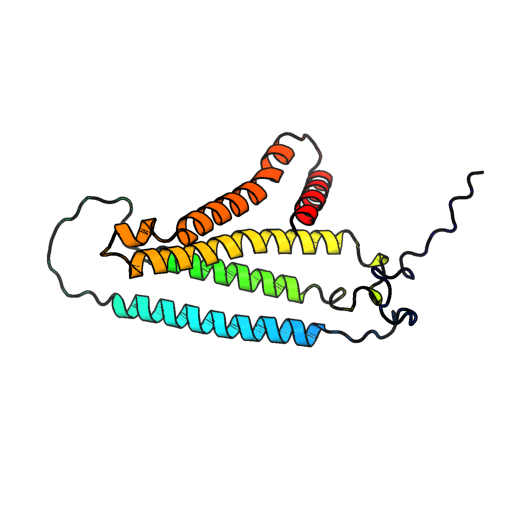1 201 ? 1.722 12.971 -16.685 1.00 63.25 201 ILE A C 1
ATOM 1534 O O . ILE A 1 201 ? 2.077 12.379 -15.673 1.00 63.25 201 ILE A O 1
ATOM 1538 N N . ALA A 1 202 ? 2.563 13.183 -17.704 1.00 62.50 202 ALA A N 1
ATOM 1539 C CA . ALA A 1 202 ? 3.964 12.752 -17.667 1.00 62.50 202 ALA A CA 1
ATOM 1540 C C . ALA A 1 202 ? 4.782 13.486 -16.585 1.00 62.50 202 ALA A C 1
ATOM 1542 O O . ALA A 1 202 ? 5.525 12.846 -15.847 1.00 62.50 202 ALA A O 1
ATOM 1543 N N . LEU A 1 203 ? 4.600 14.805 -16.439 1.00 65.00 203 LEU A N 1
ATOM 1544 C CA . LEU A 1 203 ? 5.252 15.591 -15.388 1.00 65.00 203 LEU A CA 1
ATOM 1545 C C . LEU A 1 203 ? 4.767 15.169 -13.991 1.00 65.00 203 LEU A C 1
ATOM 1547 O O . LEU A 1 203 ? 5.585 14.977 -13.098 1.00 65.00 203 LEU A O 1
ATOM 1551 N N . ALA A 1 204 ? 3.459 14.938 -13.821 1.00 63.38 204 ALA A N 1
ATOM 1552 C CA . ALA A 1 204 ? 2.903 14.361 -12.596 1.00 63.38 204 ALA A CA 1
ATOM 1553 C C . ALA A 1 204 ? 3.495 12.976 -12.285 1.00 63.38 204 ALA A C 1
ATOM 1555 O O . ALA A 1 204 ? 3.780 12.679 -11.129 1.00 63.38 204 ALA A O 1
ATOM 1556 N N . GLY A 1 205 ? 3.717 12.157 -13.320 1.00 61.12 205 GLY A N 1
ATOM 1557 C CA . GLY A 1 205 ? 4.353 10.846 -13.219 1.00 61.12 205 GLY A CA 1
ATOM 1558 C C . GLY A 1 205 ? 5.767 10.914 -12.645 1.00 61.12 205 GLY A C 1
ATOM 1559 O O . GLY A 1 205 ? 6.065 10.169 -11.721 1.00 61.12 205 GLY A O 1
ATOM 1560 N N . VAL A 1 206 ? 6.598 11.853 -13.115 1.00 65.81 206 VAL A N 1
ATOM 1561 C CA . VAL A 1 206 ? 7.974 12.051 -12.612 1.00 65.81 206 VAL A CA 1
ATOM 1562 C C . VAL A 1 206 ? 7.986 12.493 -11.142 1.00 65.81 206 VAL A C 1
ATOM 1564 O O . VAL A 1 206 ? 8.793 12.001 -10.353 1.00 65.81 206 VAL A O 1
ATOM 1567 N N . PHE A 1 207 ? 7.063 13.374 -10.744 1.00 60.59 207 PHE A N 1
ATOM 1568 C CA . PHE A 1 207 ? 6.931 13.795 -9.344 1.00 60.59 207 PHE A CA 1
ATOM 1569 C C . PHE A 1 207 ? 6.385 12.683 -8.435 1.00 60.59 207 PHE A C 1
ATOM 1571 O O . PHE A 1 207 ? 6.837 12.561 -7.301 1.00 60.59 207 PHE A O 1
ATOM 1578 N N . ALA A 1 208 ? 5.465 11.844 -8.923 1.00 57.72 208 ALA A N 1
ATOM 1579 C CA . ALA A 1 208 ? 4.937 10.706 -8.169 1.00 57.72 208 ALA A CA 1
ATOM 1580 C C . ALA A 1 208 ? 5.977 9.588 -7.979 1.00 57.72 208 ALA A C 1
ATOM 1582 O O . ALA A 1 208 ? 6.011 8.961 -6.925 1.00 57.72 208 ALA A O 1
ATOM 1583 N N . THR A 1 209 ? 6.861 9.360 -8.958 1.00 59.09 209 THR A N 1
ATOM 1584 C CA . THR A 1 209 ? 7.970 8.399 -8.822 1.00 59.09 209 THR A CA 1
ATOM 1585 C C . THR A 1 209 ? 9.053 8.847 -7.839 1.00 59.09 209 THR A C 1
ATOM 1587 O O . THR A 1 209 ? 9.756 7.995 -7.316 1.00 59.09 209 THR A O 1
ATOM 1590 N N . GLY A 1 210 ? 9.181 10.148 -7.551 1.00 54.09 210 GLY A N 1
ATOM 1591 C CA . GLY A 1 210 ? 10.115 10.667 -6.539 1.00 54.09 210 GLY A CA 1
ATOM 1592 C C . GLY A 1 210 ? 9.619 10.563 -5.089 1.00 54.09 210 GLY A C 1
ATOM 1593 O O . GLY A 1 210 ? 10.338 10.970 -4.182 1.00 54.09 210 GLY A O 1
ATOM 1594 N N . VAL A 1 211 ? 8.392 10.073 -4.874 1.00 54.28 211 VAL A N 1
ATOM 1595 C CA . VAL A 1 211 ? 7.759 9.898 -3.551 1.00 54.28 211 VAL A CA 1
ATOM 1596 C C . VAL A 1 211 ? 7.898 8.463 -3.020 1.00 54.28 211 VAL A C 1
ATOM 1598 O O . VAL A 1 211 ? 7.666 8.245 -1.831 1.00 54.28 211 VAL A O 1
ATOM 1601 N N . LEU A 1 212 ? 8.249 7.497 -3.879 1.00 45.81 212 LEU A N 1
ATOM 1602 C CA . LEU A 1 212 ? 8.447 6.097 -3.486 1.00 45.81 212 LEU A CA 1
ATOM 1603 C C . LEU A 1 212 ? 9.813 5.879 -2.820 1.00 45.81 212 LEU A C 1
ATOM 1605 O O . LEU A 1 212 ? 10.809 6.427 -3.342 1.00 45.81 212 LEU A O 1
#

Radius of gyration: 24.23 Å; Cα contacts (8 Å, |Δi|>4): 125; chains: 1; bounding box: 68×45×68 Å

Foldseek 3Di:
DPPDPDPPPLQLAFQDQDPVNDRADQPDFDFCLVVVLVVLVVVLVVLVVVLVVVVVVVVVVPDPPDDDDDDDPDDPDDDPPPPPPLNVLSVVLSVLSVVLSVLVSVLRQCRGPRRNHGSVVPDPVVLVSVLVNLVSVLSSVLSVLVSVLSVVCVVCVPDPVVVVVPVVSVVSVVVSVVSVCLVCVLVVVLVPDPDPPVVSVVVVSVSSVVVD

pLDDT: mean 71.06, std 13.46, range [34.72, 91.56]

Nearest PDB structures (foldseek):
  8qb9-assembly1_A  TM=2.360E-01  e=6.535E+00  Saccharomyces cerevisiae

Sequence (212 aa):
MDTFPPAIDLSQTPLAAHPSGIPPNFADPPSLIAAVQAIGITLGLISFALVVLRLAICYQVKRPIGLDDGMDTTRFNCGPVLIDHGSVCVVIAFVLAAGYTGISCSLDKVTRHAWDTPLSFLDAAYLKKLFVTSLFYGPMLFFAKASILFLYYRAFHPERWLRIATPGLVQAGMNMAADVTIFLLPLPIIAKLHIPMGKKIALAGVFATGVL

Secondary structure (DSSP, 8-state):
---------TTTSBSS--TT-PPP--SSPPP-HHHHHHHHHHHHHHHHHHHHHHHHHHHHHT----S-------SS---S----HHHHHHHHHHHHHHHHHHHHHT-TTT-S-GGGSBGGG--HHHHHHHHHHHHHHHHHHHHHHHHHHHHHHHHTTT-HHHHHS-HHHHHHHHHHHHHHHHHHTHHHHHHT----HHHHHHHHHHHHHTT-

Solvent-accessible surface area (backbone atoms only — not comparable to full-atom values): 12628 Å² total; per-residue (Å²): 132,86,78,67,71,77,80,74,59,42,69,77,36,49,66,36,82,46,93,84,72,58,82,65,45,73,88,80,58,77,69,50,46,68,60,55,50,50,53,52,51,52,52,47,53,53,49,49,53,53,51,51,51,52,52,50,50,58,54,64,70,61,59,79,75,73,96,77,82,82,87,82,96,79,71,94,85,82,64,103,69,86,66,56,73,45,55,55,30,42,53,52,20,48,54,35,45,52,51,41,51,56,57,59,65,71,46,72,86,68,46,43,54,54,29,43,36,36,46,59,66,74,37,75,70,47,53,52,50,51,44,52,49,55,63,36,49,56,58,25,52,48,28,47,51,52,24,54,51,44,52,50,56,63,75,49,64,90,46,74,64,65,66,67,73,38,63,67,56,59,50,50,53,52,51,47,51,48,56,51,46,63,66,48,57,59,51,62,62,51,71,74,50,98,57,64,70,72,60,49,53,52,54,50,40,57,58,56,63,72,72,110